Protein AF-A0A2D4XCM5-F1 (afdb_monomer)

Solvent-accessible surface area (backbone atoms only — not comparable to full-atom values): 13140 Å² total; per-residue (Å²): 130,88,79,74,88,40,75,63,60,54,46,51,52,48,47,43,20,41,56,71,56,38,67,68,74,63,28,56,55,44,55,73,38,42,60,63,46,50,64,76,34,62,96,45,51,78,59,55,47,51,53,40,34,74,72,48,36,71,50,84,87,71,79,83,82,85,85,90,86,83,88,85,83,84,82,87,79,87,88,87,90,73,93,74,77,44,75,65,56,44,47,51,50,43,44,38,18,39,64,53,59,39,67,68,78,63,26,56,56,48,53,76,40,43,63,68,45,48,63,82,30,63,98,38,46,73,60,55,40,52,48,41,35,74,71,56,35,46,57,69,66,80,60,93,63,82,89,86,90,86,81,92,73,78,93,66,77,73,41,58,66,60,35,46,51,28,42,74,72,63,41,57,68,62,24,54,50,40,53,54,50,49,44,69,76,43,79,64,47,30,61,56,27,41,45,47,15,52,43,28,43,70,75,68,38,52,76,57,9,49,58,24,38,61,50,15,68,74,50,112

Sequence (220 aa):
MAAAQSREEVAARLEAIFSSAMEGEELAKSLASIEKRLDKFEGKWGGLIKWAEQKYGKPEDAEQTTQEEAPQAEQEPEPSGQAEMSREEAFTKLESIFRSNIEGDELDKMIGTIDKRLDKFQGKWPKLILWAEEKYGKAGAILEDSAAENPENTQEKHGVEQTLELIIGGDHESALKNLKQMISEDPSDSDTWNAFSSYFSSIGLSGRAKACEEKAESLT

Mean predicted aligned error: 21.84 Å

Secondary structure (DSSP, 8-state):
------HHHHHHHHHHHHHHH--HHHHHHHHHHHHHHHHHTTT-HHHHHHHHHHHH---S-S------------------------HHHHHHHHHHHHHHH--THHHHHHHHHHHHHHHHTTT-HHHHHHHHHHHH--TT-S-SSS----S-S------HHHHHHHHHHT-HHHHHHHHHHHHHH-TT-HHHHHHHHHHHHHTT-HHHHHHHHHHHHTT-

Structure (mmCIF, N/CA/C/O backbone):
data_AF-A0A2D4XCM5-F1
#
_entry.id   AF-A0A2D4XCM5-F1
#
loop_
_atom_site.group_PDB
_atom_site.id
_atom_site.type_symbol
_atom_site.label_atom_id
_atom_site.label_alt_id
_atom_site.label_comp_id
_atom_site.label_asym_id
_atom_site.label_entity_id
_atom_site.label_seq_id
_atom_site.pdbx_PDB_ins_code
_atom_site.Cartn_x
_atom_site.Cartn_y
_atom_site.Cartn_z
_atom_site.occupancy
_atom_site.B_iso_or_equiv
_atom_site.auth_seq_id
_atom_site.auth_comp_id
_atom_site.auth_asym_id
_atom_site.auth_atom_id
_atom_site.pdbx_PDB_model_num
ATOM 1 N N . MET A 1 1 ? -26.202 -23.915 27.469 1.00 32.12 1 MET A N 1
ATOM 2 C CA . MET A 1 1 ? -27.126 -23.726 26.324 1.00 32.12 1 MET A CA 1
ATOM 3 C C . MET A 1 1 ? -26.529 -22.666 25.412 1.00 32.12 1 MET A C 1
ATOM 5 O O . MET A 1 1 ? -25.779 -21.844 25.920 1.00 32.12 1 MET A O 1
ATOM 9 N N . ALA A 1 2 ? -26.806 -22.682 24.107 1.00 38.59 2 ALA A N 1
ATOM 10 C CA . ALA A 1 2 ? -26.346 -21.613 23.220 1.00 38.59 2 ALA A CA 1
ATOM 11 C C . ALA A 1 2 ? -27.260 -20.392 23.393 1.00 38.59 2 ALA A C 1
ATOM 13 O O . ALA A 1 2 ? -28.414 -20.430 22.970 1.00 38.59 2 ALA A O 1
ATOM 14 N N . ALA A 1 3 ? -26.763 -19.339 24.044 1.00 42.28 3 ALA A N 1
ATOM 15 C CA . ALA A 1 3 ? -27.462 -18.062 24.102 1.00 42.28 3 ALA A CA 1
ATOM 16 C C . ALA A 1 3 ? -27.464 -17.447 22.696 1.00 42.28 3 ALA A C 1
ATOM 18 O O . ALA A 1 3 ? -26.416 -17.064 22.170 1.00 42.28 3 ALA A O 1
ATOM 19 N N . ALA A 1 4 ? -28.637 -17.399 22.066 1.00 46.62 4 ALA A N 1
ATOM 20 C CA . ALA A 1 4 ? -28.830 -16.594 20.873 1.00 46.62 4 ALA A CA 1
ATOM 21 C C . ALA A 1 4 ? -28.784 -15.128 21.314 1.00 46.62 4 ALA A C 1
ATOM 23 O O . ALA A 1 4 ? -29.750 -14.663 21.917 1.00 46.62 4 ALA A O 1
ATO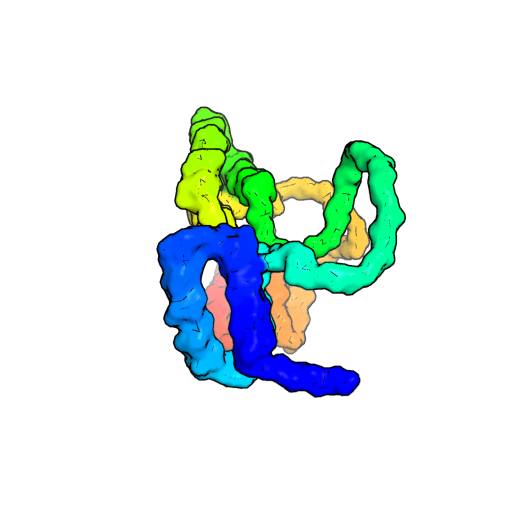M 24 N N . GLN A 1 5 ? -27.654 -14.454 21.047 1.00 60.31 5 GLN A N 1
ATOM 25 C CA . GLN A 1 5 ? -27.421 -13.050 21.405 1.00 60.31 5 GLN A CA 1
ATOM 26 C C . GLN A 1 5 ? -28.655 -12.225 21.047 1.00 60.31 5 GLN A C 1
ATOM 28 O O . GLN A 1 5 ? -28.938 -12.023 19.868 1.00 60.31 5 GLN A O 1
ATOM 33 N N . SER A 1 6 ? -29.414 -11.809 22.052 1.00 72.00 6 SER A N 1
ATOM 34 C CA . SER A 1 6 ? -30.711 -11.165 21.863 1.00 72.00 6 SER A CA 1
ATOM 35 C C . SER A 1 6 ? -30.554 -9.649 21.788 1.00 72.00 6 SER A C 1
ATOM 37 O O . SER A 1 6 ? -29.632 -9.095 22.388 1.00 72.00 6 SER A O 1
ATOM 39 N N . ARG A 1 7 ? -31.459 -8.954 21.078 1.00 72.31 7 ARG A N 1
ATOM 40 C CA . ARG A 1 7 ? -31.421 -7.484 20.900 1.00 72.31 7 ARG A CA 1
ATOM 41 C C . ARG A 1 7 ? -31.164 -6.745 22.221 1.00 72.31 7 ARG A C 1
ATOM 43 O O . ARG A 1 7 ? -30.399 -5.788 22.235 1.00 72.31 7 ARG A O 1
ATOM 50 N N . GLU A 1 8 ? -31.757 -7.223 23.311 1.00 76.75 8 GLU A N 1
ATOM 51 C CA . GLU A 1 8 ? -31.623 -6.680 24.669 1.00 76.75 8 GLU A CA 1
ATOM 52 C C . GLU A 1 8 ? -30.241 -6.927 25.303 1.00 76.75 8 GLU A C 1
ATOM 54 O O . GLU A 1 8 ? -29.660 -5.991 25.841 1.00 76.75 8 GLU A O 1
ATOM 59 N N . GLU A 1 9 ? -29.648 -8.124 25.185 1.00 78.75 9 GLU A N 1
ATOM 60 C CA . GLU A 1 9 ? -28.266 -8.378 25.650 1.00 78.75 9 GLU A CA 1
ATOM 61 C C . GLU A 1 9 ? -27.253 -7.493 24.917 1.00 78.75 9 GLU A C 1
ATOM 63 O O . GLU A 1 9 ? -26.268 -7.021 25.486 1.00 78.75 9 GLU A O 1
ATOM 68 N N . VAL A 1 10 ? -27.490 -7.293 23.621 1.00 79.62 10 VAL A N 1
ATOM 69 C CA . VAL A 1 10 ? -26.641 -6.485 22.750 1.00 79.62 10 VAL A CA 1
ATOM 70 C C . VAL A 1 10 ? -26.822 -5.006 23.099 1.00 79.62 10 VAL A C 1
ATOM 72 O O . VAL A 1 10 ? -25.827 -4.293 23.191 1.00 79.62 10 VAL A O 1
ATOM 75 N N . ALA A 1 11 ? -28.054 -4.558 23.368 1.00 82.94 11 ALA A N 1
ATOM 76 C CA . ALA A 1 11 ? -28.333 -3.223 23.894 1.00 82.94 11 ALA A CA 1
ATOM 77 C C . ALA A 1 11 ? -27.599 -2.976 25.217 1.00 82.94 11 ALA A C 1
ATOM 79 O O . ALA A 1 11 ? -26.831 -2.026 25.302 1.00 82.94 11 ALA A O 1
ATOM 80 N N . ALA A 1 12 ? -27.766 -3.865 26.200 1.00 84.12 12 ALA A N 1
ATOM 81 C CA . ALA A 1 12 ? -27.168 -3.740 27.527 1.00 84.12 12 ALA A CA 1
ATOM 82 C C . ALA A 1 12 ? -25.632 -3.712 27.479 1.00 84.12 12 ALA A C 1
ATOM 84 O O . ALA A 1 12 ? -25.009 -2.878 28.129 1.00 84.12 12 ALA A O 1
ATOM 85 N N . ARG A 1 13 ? -25.003 -4.560 26.650 1.00 80.06 13 ARG A N 1
ATOM 86 C CA . ARG A 1 13 ? -23.544 -4.518 26.437 1.00 80.06 13 ARG A CA 1
ATOM 87 C C . ARG A 1 13 ? -23.091 -3.188 25.841 1.00 80.06 13 ARG A C 1
ATOM 89 O O . ARG A 1 13 ? -22.096 -2.641 26.296 1.00 80.06 13 ARG A O 1
ATOM 96 N N . LEU A 1 14 ? -23.806 -2.661 24.846 1.00 82.69 14 LEU A N 1
ATOM 97 C CA . LEU A 1 14 ? -23.488 -1.366 24.235 1.00 82.69 14 LEU A CA 1
ATOM 98 C C . LEU A 1 14 ? -23.716 -0.199 25.202 1.00 82.69 14 LEU A C 1
ATOM 100 O O . LEU A 1 14 ? -22.921 0.733 25.219 1.00 82.69 14 LEU A O 1
ATOM 104 N N . GLU A 1 15 ? -24.766 -0.262 26.015 1.00 85.00 15 GLU A N 1
ATOM 105 C CA . GLU A 1 15 ? -25.081 0.720 27.051 1.00 85.00 15 GLU A CA 1
ATOM 106 C C . GLU A 1 15 ? -24.009 0.745 28.142 1.00 85.00 15 GLU A C 1
ATOM 108 O O . GLU A 1 15 ? -23.531 1.826 28.477 1.00 85.00 15 GLU A O 1
ATOM 113 N N . ALA A 1 16 ? -23.544 -0.417 28.610 1.00 84.31 16 ALA A N 1
ATOM 114 C CA . ALA A 1 16 ? -22.417 -0.522 29.535 1.00 84.31 16 ALA A CA 1
ATOM 115 C C . ALA A 1 16 ? -21.116 0.021 28.915 1.00 84.31 16 ALA A C 1
ATOM 117 O O . ALA A 1 16 ? -20.489 0.901 29.497 1.00 84.31 16 ALA A O 1
ATOM 118 N N . ILE A 1 17 ? -20.759 -0.420 27.698 1.00 84.25 17 ILE A N 1
ATOM 119 C CA . ILE A 1 17 ? -19.590 0.079 26.949 1.00 84.25 17 ILE A CA 1
ATOM 120 C C . ILE A 1 17 ? -19.615 1.611 26.827 1.00 84.25 17 ILE A C 1
ATOM 122 O O . ILE A 1 17 ? -18.611 2.271 27.081 1.00 84.25 17 ILE A O 1
ATOM 126 N N . PHE A 1 18 ? -20.753 2.194 26.442 1.00 84.44 18 PHE A N 1
ATOM 127 C CA . PHE A 1 18 ? -20.867 3.643 26.307 1.00 84.44 18 PHE A CA 1
ATOM 128 C C . PHE A 1 18 ? -20.850 4.360 27.664 1.00 84.44 18 PHE A C 1
ATOM 130 O O . PHE A 1 18 ? -20.211 5.404 27.759 1.00 84.44 18 PHE A O 1
ATOM 137 N N . SER A 1 19 ? -21.495 3.813 28.700 1.00 80.19 19 SER A N 1
ATOM 138 C CA . SER A 1 19 ? -21.574 4.436 30.034 1.00 80.19 19 SER A CA 1
ATOM 139 C C . SER A 1 19 ? -20.234 4.439 30.771 1.00 80.19 19 SER A C 1
ATOM 141 O O . SER A 1 19 ? -19.932 5.400 31.468 1.00 80.19 19 SER A O 1
ATOM 143 N N . SER A 1 20 ? -19.402 3.406 30.593 1.00 81.38 20 SER A N 1
ATOM 144 C CA . SER A 1 20 ? -18.035 3.379 31.136 1.00 81.38 20 SER A CA 1
ATOM 145 C C . SER A 1 20 ? -17.075 4.337 30.418 1.00 81.38 20 SER A C 1
ATOM 147 O O . SER A 1 20 ? -16.029 4.668 30.968 1.00 81.38 20 SER A O 1
ATOM 149 N N . ALA A 1 21 ? -17.403 4.770 29.197 1.00 81.50 21 ALA A N 1
ATOM 150 C CA . ALA A 1 21 ? -16.501 5.539 28.338 1.00 81.50 21 ALA A CA 1
ATOM 151 C C . ALA A 1 21 ? -16.855 7.028 28.203 1.00 81.50 21 ALA A C 1
ATOM 153 O O . ALA A 1 21 ? -16.007 7.829 27.808 1.00 81.50 21 ALA A O 1
ATOM 154 N N . MET A 1 22 ? -18.109 7.404 28.462 1.00 77.94 22 MET A N 1
ATOM 155 C CA . MET A 1 22 ? -18.594 8.783 28.386 1.00 77.94 22 MET A CA 1
ATOM 156 C C . MET A 1 22 ? -19.880 8.959 29.195 1.00 77.94 22 MET A C 1
ATOM 158 O O . MET A 1 22 ? -20.715 8.062 29.282 1.00 77.94 22 MET A O 1
ATOM 162 N N . GLU A 1 23 ? -20.075 10.163 29.722 1.00 76.69 23 GLU A N 1
ATOM 163 C CA . GLU A 1 23 ? -21.195 10.506 30.599 1.00 76.69 23 GLU A CA 1
ATOM 164 C C . GLU A 1 23 ? -22.039 11.658 30.016 1.00 76.69 23 GLU A C 1
ATOM 166 O O . GLU A 1 23 ? -21.661 12.336 29.057 1.00 76.69 23 GLU A O 1
ATOM 171 N N . GLY A 1 24 ? -23.217 11.901 30.597 1.00 74.44 24 GLY A N 1
ATOM 172 C CA . GLY A 1 24 ? -24.042 13.070 30.275 1.00 74.44 24 GLY A CA 1
ATOM 173 C C . GLY A 1 24 ? -24.659 13.064 28.867 1.00 74.44 24 GLY A C 1
ATOM 174 O O . GLY A 1 24 ? -25.265 12.086 28.430 1.00 74.44 24 GLY A O 1
ATOM 175 N N . GLU A 1 25 ? -24.583 14.198 28.161 1.00 76.81 25 GLU A N 1
ATOM 176 C CA . GLU A 1 25 ? -25.348 14.407 26.919 1.00 76.81 25 GLU A CA 1
ATOM 177 C C . GLU A 1 25 ? -24.823 13.575 25.729 1.00 76.81 25 GLU A C 1
ATOM 179 O O . GLU A 1 25 ? -25.583 13.263 24.810 1.00 76.81 25 GLU A O 1
ATOM 184 N N . GLU A 1 26 ? -23.545 13.184 25.734 1.00 76.19 26 GLU A N 1
ATOM 185 C CA . GLU A 1 26 ? -22.966 12.305 24.705 1.00 76.19 26 GLU A CA 1
ATOM 186 C C . GLU A 1 26 ? -23.326 10.833 24.934 1.00 76.19 26 GLU A C 1
ATOM 188 O O . GLU A 1 26 ? -23.645 10.124 23.972 1.00 76.19 26 GLU A O 1
ATOM 193 N N . LEU A 1 27 ? -23.420 10.413 26.202 1.00 81.06 27 LEU A N 1
ATOM 194 C CA . LEU A 1 27 ? -24.016 9.134 26.574 1.00 81.06 27 LEU A CA 1
ATOM 195 C C . LEU A 1 27 ? -25.471 9.064 26.096 1.00 81.06 27 LEU A C 1
ATOM 197 O O . LEU A 1 27 ? -25.808 8.190 25.303 1.00 81.06 27 LEU A O 1
ATOM 201 N N . ALA A 1 28 ? -26.315 10.032 26.470 1.00 81.75 28 ALA A N 1
ATOM 202 C CA . ALA A 1 28 ? -27.735 10.047 26.100 1.00 81.75 28 ALA A CA 1
ATOM 203 C C . ALA A 1 28 ? -27.971 9.983 24.573 1.00 81.75 28 ALA A C 1
ATOM 205 O O . ALA A 1 28 ? -28.838 9.241 24.101 1.00 81.75 28 ALA A O 1
ATOM 206 N N . LYS A 1 29 ? -27.165 10.704 23.777 1.00 85.06 29 LYS A N 1
ATOM 207 C CA . LYS A 1 29 ? -27.189 10.621 22.301 1.00 85.06 29 LYS A CA 1
ATOM 208 C C . LYS A 1 29 ? -26.773 9.244 21.782 1.00 85.06 29 LYS A C 1
ATOM 210 O O . LYS A 1 29 ? -27.299 8.797 20.763 1.00 85.06 29 LYS A O 1
ATOM 215 N N . SER A 1 30 ? -25.840 8.585 22.463 1.00 80.38 30 SER A N 1
ATOM 216 C CA . SER A 1 30 ? -25.321 7.269 22.089 1.00 80.38 30 SER A CA 1
ATOM 217 C C . SER A 1 30 ? -26.290 6.147 22.451 1.00 80.38 30 SER A C 1
ATOM 219 O O . SER A 1 30 ? -26.554 5.308 21.592 1.00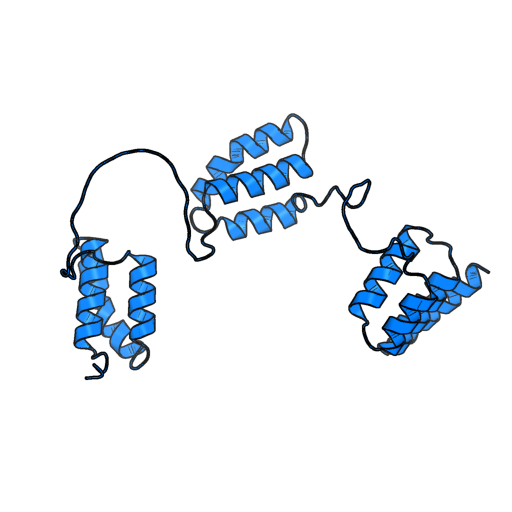 80.38 30 SER A O 1
ATOM 221 N N . LEU A 1 31 ? -26.937 6.196 23.622 1.00 83.19 31 LEU A N 1
ATOM 222 C CA . LEU A 1 31 ? -28.033 5.288 23.988 1.00 83.19 31 LEU A CA 1
ATOM 223 C C . LEU A 1 31 ? -29.205 5.418 22.997 1.00 83.19 31 LEU A C 1
ATOM 225 O O . LEU A 1 31 ? -29.628 4.435 22.392 1.00 83.19 31 LEU A O 1
ATOM 229 N N . ALA A 1 32 ? -29.614 6.648 22.660 1.00 85.31 32 ALA A N 1
ATOM 230 C CA . ALA A 1 32 ? -30.595 6.920 21.597 1.00 85.31 32 ALA A CA 1
ATOM 231 C C . ALA A 1 32 ? -30.109 6.578 20.160 1.00 85.31 32 ALA A C 1
ATOM 233 O O . ALA A 1 32 ? -30.869 6.701 19.185 1.00 85.31 32 ALA A O 1
ATOM 234 N N . SER A 1 33 ? -28.844 6.162 20.012 1.00 81.69 33 SER A N 1
ATOM 235 C CA . SER A 1 33 ? -28.253 5.596 18.794 1.00 81.69 33 SER A CA 1
ATOM 236 C C . SER A 1 33 ? -28.184 4.063 18.836 1.00 81.69 33 SER A C 1
ATOM 238 O O . SER A 1 33 ? -28.236 3.461 17.764 1.00 81.69 33 SER A O 1
ATOM 240 N N . ILE A 1 34 ? -28.123 3.425 20.020 1.00 85.38 34 ILE A N 1
ATOM 241 C CA . ILE A 1 34 ? -28.105 1.958 20.189 1.00 85.38 34 ILE A CA 1
ATOM 242 C C . ILE A 1 34 ? -29.272 1.333 19.435 1.00 85.38 34 ILE A C 1
ATOM 244 O O . ILE A 1 34 ? -29.041 0.537 18.533 1.00 85.38 34 ILE A O 1
ATOM 248 N N . GLU A 1 35 ? -30.515 1.720 19.730 1.00 82.81 35 GLU A N 1
ATOM 249 C CA . GLU A 1 35 ? -31.691 1.090 19.114 1.00 82.81 35 GLU A CA 1
ATOM 250 C C . GLU A 1 35 ? -31.668 1.152 17.582 1.00 82.81 35 GLU A C 1
ATOM 252 O O . GLU A 1 35 ? -31.863 0.144 16.906 1.00 82.81 35 GLU A O 1
ATOM 257 N N . LYS A 1 36 ? -31.330 2.322 17.028 1.00 85.69 36 LYS A N 1
ATOM 258 C CA . LYS A 1 36 ? -31.208 2.543 15.576 1.00 85.69 36 LYS A CA 1
ATOM 259 C C . LYS A 1 36 ? -30.054 1.753 14.954 1.00 85.69 36 LYS A C 1
ATOM 261 O O . LYS A 1 36 ? -30.077 1.484 13.757 1.00 85.69 36 LYS A O 1
ATOM 266 N N . ARG A 1 37 ? -29.030 1.403 15.737 1.00 80.62 37 ARG A N 1
ATOM 267 C CA . ARG A 1 37 ? -27.917 0.540 15.318 1.00 80.62 37 ARG A CA 1
ATOM 268 C C . ARG A 1 37 ? -28.279 -0.939 15.433 1.00 80.62 37 ARG A C 1
ATOM 270 O O . ARG A 1 37 ? -27.906 -1.694 14.547 1.00 80.62 37 ARG A O 1
ATOM 277 N N . LEU A 1 38 ? -29.016 -1.351 16.462 1.00 82.44 38 LEU A N 1
ATOM 278 C CA . LEU A 1 38 ? -29.500 -2.726 16.624 1.00 82.44 38 LEU A CA 1
ATOM 279 C C . LEU A 1 38 ? -30.470 -3.119 15.513 1.00 82.44 38 LEU A C 1
ATOM 281 O O . LEU A 1 38 ? -30.344 -4.211 14.974 1.00 82.44 38 LEU A O 1
ATOM 285 N N . ASP A 1 39 ? -31.371 -2.206 15.156 1.00 83.75 39 ASP A N 1
ATOM 286 C CA . ASP A 1 39 ? -32.297 -2.301 14.025 1.00 83.75 39 ASP A CA 1
ATOM 287 C C . ASP A 1 39 ? -31.530 -2.368 12.686 1.00 83.75 39 ASP A C 1
ATOM 289 O O . ASP A 1 39 ? -31.589 -3.357 11.957 1.00 83.75 39 ASP A O 1
ATOM 293 N N . LYS A 1 40 ? -30.664 -1.379 12.417 1.00 83.75 40 LYS A N 1
ATOM 294 C CA . LYS A 1 40 ? -29.864 -1.310 11.179 1.00 83.75 40 LYS A CA 1
ATOM 295 C C . LYS A 1 40 ? -28.838 -2.445 11.005 1.00 83.75 40 LYS A C 1
ATOM 297 O O . LYS A 1 40 ? -28.378 -2.681 9.886 1.00 83.75 40 LYS A O 1
ATOM 302 N N . PHE A 1 41 ? -28.448 -3.119 12.084 1.00 77.31 41 PHE A N 1
ATOM 303 C CA . PHE A 1 41 ? -27.511 -4.247 12.085 1.00 77.31 41 PHE A CA 1
ATOM 304 C C . PHE A 1 41 ? -28.134 -5.510 12.702 1.00 77.31 41 PHE A C 1
ATOM 306 O O . PHE A 1 41 ? -27.423 -6.314 13.315 1.00 77.31 41 PHE A O 1
ATOM 313 N N . GLU A 1 42 ? -29.442 -5.709 12.524 1.00 72.44 42 GLU A N 1
ATOM 314 C CA . GLU A 1 42 ? -30.127 -6.938 12.927 1.00 72.44 42 GLU A CA 1
ATOM 315 C C . GLU A 1 42 ? -29.421 -8.179 12.344 1.00 72.44 42 GLU A C 1
ATOM 317 O O . GLU A 1 42 ? -28.988 -8.202 11.188 1.00 72.44 42 GLU A O 1
ATOM 322 N N . GLY A 1 43 ? -29.181 -9.184 13.192 1.00 70.19 43 GLY A N 1
ATOM 323 C CA . GLY A 1 43 ? -28.385 -10.371 12.847 1.00 70.19 43 GLY A CA 1
ATOM 324 C C . GLY A 1 43 ? -26.862 -10.161 12.725 1.00 70.19 4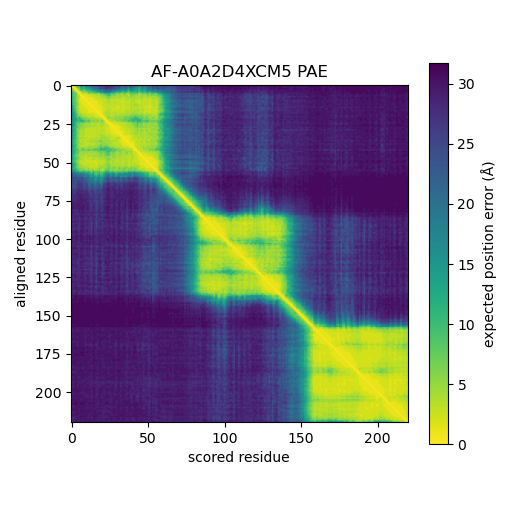3 GLY A C 1
ATOM 325 O O . GLY A 1 43 ? -26.137 -11.131 12.515 1.00 70.19 43 GLY A O 1
ATOM 326 N N . LYS A 1 44 ? -26.335 -8.935 12.886 1.00 80.25 44 LYS A N 1
ATOM 327 C CA . LYS A 1 44 ? -24.882 -8.619 12.890 1.00 80.25 44 LYS A CA 1
ATOM 328 C C . LYS A 1 44 ? -24.373 -8.070 14.229 1.00 80.25 44 LYS A C 1
ATOM 330 O O . LYS A 1 44 ? -23.257 -7.554 14.326 1.00 80.25 44 LYS A O 1
ATOM 335 N N . TRP A 1 45 ? -25.174 -8.232 15.275 1.00 83.50 45 TRP A N 1
ATOM 336 C CA . TRP A 1 45 ? -24.974 -7.694 16.618 1.00 83.50 45 TRP A CA 1
ATOM 337 C C . TRP A 1 45 ? -23.615 -8.002 17.267 1.00 83.50 45 TRP A C 1
ATOM 339 O O . TRP A 1 45 ? -22.990 -7.089 17.802 1.00 83.50 45 TRP A O 1
ATOM 349 N N . GLY A 1 46 ? -23.093 -9.229 17.151 1.00 77.12 46 GLY A N 1
ATOM 350 C CA . GLY A 1 46 ? -21.771 -9.584 17.691 1.00 77.12 46 GLY A CA 1
ATOM 351 C C . GLY A 1 46 ? -20.603 -8.786 17.086 1.00 77.12 46 GLY A C 1
ATOM 352 O O . GLY A 1 46 ? -19.590 -8.573 17.750 1.00 77.12 46 GLY A O 1
ATOM 353 N N . GLY A 1 47 ? -20.749 -8.285 15.854 1.00 80.25 47 GLY A N 1
ATOM 354 C CA . GLY A 1 47 ? -19.795 -7.349 15.251 1.00 80.25 47 GLY A CA 1
ATOM 355 C C . GLY A 1 47 ? -19.956 -5.914 15.762 1.00 80.25 47 GLY A C 1
ATOM 356 O O . GLY A 1 47 ? -18.977 -5.176 15.829 1.00 80.25 47 GLY A O 1
ATOM 357 N N . LEU A 1 48 ? -21.172 -5.523 16.158 1.00 82.19 48 LEU A N 1
ATOM 358 C CA . LEU A 1 48 ? -21.462 -4.183 16.669 1.00 82.19 48 LEU A CA 1
ATOM 359 C C . LEU A 1 48 ? -21.040 -4.016 18.137 1.00 82.19 48 LEU A C 1
ATOM 361 O O . LEU A 1 48 ? -20.555 -2.945 18.493 1.00 82.19 48 LEU A O 1
ATOM 365 N N . ILE A 1 49 ? -21.125 -5.083 18.945 1.00 81.88 49 ILE A N 1
ATOM 366 C CA . ILE A 1 49 ? -20.501 -5.148 20.280 1.00 81.88 49 ILE A CA 1
ATOM 367 C C . ILE A 1 49 ? -18.986 -4.977 20.144 1.00 81.88 49 ILE A C 1
ATOM 369 O O . ILE A 1 49 ? -18.450 -4.030 20.703 1.00 81.88 49 ILE A O 1
ATOM 373 N N . LYS A 1 50 ? -18.312 -5.799 19.323 1.00 83.19 50 LYS A N 1
ATOM 374 C CA . LYS A 1 50 ? -16.856 -5.688 19.109 1.00 83.19 50 LYS A CA 1
ATOM 375 C C . LYS A 1 50 ? -16.416 -4.312 18.609 1.00 83.19 50 LYS A C 1
ATOM 377 O O . LYS A 1 50 ? -15.391 -3.804 19.049 1.00 83.19 50 LYS A O 1
ATOM 382 N N . TRP A 1 51 ? -17.192 -3.694 17.714 1.00 85.50 51 TRP A N 1
ATOM 383 C CA . TRP A 1 51 ? -16.940 -2.322 17.267 1.00 85.50 51 TRP A CA 1
ATOM 384 C C . TRP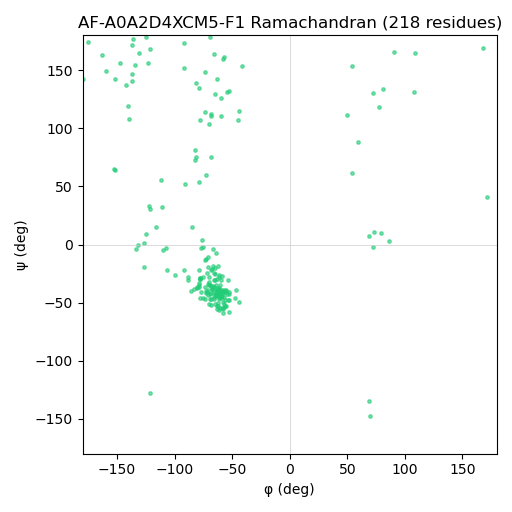 A 1 51 ? -16.968 -1.323 18.432 1.00 85.50 51 TRP A C 1
ATOM 386 O O . TRP A 1 51 ? -16.140 -0.417 18.468 1.00 85.50 51 TRP A O 1
ATOM 396 N N . ALA A 1 52 ? -17.898 -1.484 19.377 1.00 82.44 52 ALA A N 1
ATOM 397 C CA . ALA A 1 52 ? -18.001 -0.615 20.540 1.00 82.44 52 ALA A CA 1
ATOM 398 C C . ALA A 1 52 ? -16.900 -0.920 21.569 1.00 82.44 52 ALA A C 1
ATOM 400 O O . ALA A 1 52 ? -16.222 0.015 21.983 1.00 82.44 52 ALA A O 1
ATOM 401 N N . GLU A 1 53 ? -16.643 -2.197 21.888 1.00 80.69 53 GLU A N 1
ATOM 402 C CA . GLU A 1 53 ? -15.530 -2.630 22.754 1.00 80.69 53 GLU A CA 1
ATOM 403 C C . GLU A 1 53 ? -14.187 -2.050 22.267 1.00 80.69 53 GLU A C 1
ATOM 405 O O . GLU A 1 53 ? -13.390 -1.569 23.065 1.00 80.69 53 GLU A O 1
ATOM 410 N N . GLN A 1 54 ? -13.950 -2.028 20.948 1.00 79.88 54 GLN A N 1
ATOM 411 C CA . GLN A 1 54 ? -12.745 -1.432 20.356 1.00 79.88 54 GLN A CA 1
ATOM 412 C C . GLN A 1 54 ? -12.761 0.110 20.348 1.00 79.88 54 GLN A C 1
ATOM 414 O O . GLN A 1 54 ? -11.707 0.741 20.334 1.00 79.88 54 GLN A O 1
ATOM 419 N N . LYS A 1 55 ? -13.934 0.755 20.295 1.00 80.00 55 LYS A N 1
ATOM 420 C CA . LYS A 1 55 ? -14.037 2.223 20.166 1.00 80.00 55 LYS A CA 1
ATOM 421 C C . LYS A 1 55 ? -14.127 2.979 21.486 1.00 80.00 55 LYS A C 1
ATOM 423 O O . LYS A 1 55 ? -13.819 4.167 21.488 1.00 80.00 55 LYS A O 1
ATOM 428 N N . TYR A 1 56 ? -14.554 2.306 22.546 1.00 76.31 56 TYR A N 1
ATOM 429 C CA . TYR A 1 56 ? -14.890 2.894 23.844 1.00 76.31 56 TYR A CA 1
ATOM 430 C C . TYR A 1 56 ? -14.271 2.109 25.015 1.00 76.31 56 TYR A C 1
ATOM 432 O O . TYR A 1 56 ? -14.361 2.544 26.154 1.00 76.31 56 TYR A O 1
ATOM 440 N N . GLY A 1 57 ? -13.603 0.984 24.737 1.00 60.09 57 GLY A N 1
ATOM 441 C CA . GLY A 1 57 ? -13.099 0.059 25.748 1.00 60.09 57 GLY A CA 1
ATOM 442 C C . GLY A 1 57 ? -14.119 -1.026 26.097 1.00 60.09 57 GLY A C 1
ATOM 443 O O . GLY A 1 57 ? -15.304 -0.945 25.761 1.00 60.09 57 GLY A O 1
ATOM 444 N N . LYS A 1 58 ? -13.652 -2.070 26.784 1.00 60.88 58 LYS A N 1
ATOM 445 C CA . LYS A 1 58 ? -14.552 -2.985 27.489 1.00 60.88 58 LYS A CA 1
ATOM 446 C C . LYS A 1 58 ? -14.981 -2.335 28.807 1.00 60.88 58 LYS A C 1
ATOM 448 O O . LYS A 1 58 ? -14.099 -1.862 29.519 1.00 60.88 58 LYS A O 1
ATOM 453 N N . PRO A 1 59 ? -16.272 -2.364 29.176 1.00 49.88 59 PRO A N 1
ATOM 454 C CA . PRO A 1 59 ? -16.672 -2.101 30.546 1.00 49.88 59 PRO A CA 1
ATOM 455 C C . PRO A 1 59 ? -16.094 -3.222 31.413 1.00 49.88 59 PRO A C 1
ATOM 457 O O . PRO A 1 59 ? -16.253 -4.402 31.093 1.00 49.88 59 PRO A O 1
ATOM 460 N N . GLU A 1 60 ? -15.408 -2.857 32.491 1.00 42.22 60 GLU A N 1
ATOM 461 C CA . GLU A 1 60 ? -14.863 -3.827 33.452 1.00 42.22 60 GLU A CA 1
ATOM 462 C C . GLU A 1 60 ? -15.968 -4.461 34.323 1.00 42.22 60 GLU A C 1
ATOM 464 O O . GLU A 1 60 ? -15.751 -5.496 34.951 1.00 42.22 60 GLU A O 1
ATOM 469 N N . ASP A 1 61 ? -17.183 -3.900 34.291 1.00 42.53 61 ASP A N 1
ATOM 470 C CA . ASP A 1 61 ? -18.355 -4.405 35.009 1.00 42.53 61 ASP A CA 1
ATOM 471 C C . ASP A 1 61 ? -19.054 -5.553 34.251 1.00 42.53 61 ASP A C 1
ATOM 473 O O . ASP A 1 61 ? -20.020 -5.388 33.500 1.00 42.53 61 ASP A O 1
ATOM 477 N N . ALA A 1 62 ? -18.490 -6.748 34.423 1.00 40.28 62 ALA A N 1
ATOM 478 C CA . ALA A 1 62 ? -19.125 -8.040 34.168 1.00 40.28 62 ALA A CA 1
ATOM 479 C C . ALA A 1 62 ? -18.468 -9.089 35.085 1.00 40.28 62 ALA A C 1
ATOM 481 O O . ALA A 1 62 ? -17.735 -9.966 34.626 1.00 40.28 62 ALA A O 1
ATOM 482 N N . GLU A 1 63 ? -18.664 -8.916 36.395 1.00 40.19 63 GLU A N 1
ATOM 483 C CA . GLU A 1 63 ? -17.907 -9.591 37.456 1.00 40.19 63 GLU A CA 1
ATOM 484 C C . GLU A 1 63 ? -17.940 -11.138 37.456 1.00 40.19 63 GLU A C 1
ATOM 486 O O . GLU A 1 63 ? -18.875 -11.789 36.992 1.00 40.19 63 GLU A O 1
ATOM 491 N N . GLN A 1 64 ? -16.930 -11.689 38.146 1.00 38.62 64 GLN A N 1
ATOM 492 C CA . GLN A 1 64 ? -16.715 -13.091 38.535 1.00 38.62 64 GLN A CA 1
ATOM 493 C C . GLN A 1 64 ? -16.315 -14.059 37.390 1.00 38.62 64 GLN A C 1
ATOM 495 O O . GLN A 1 64 ? -16.947 -14.160 36.348 1.00 38.62 64 GLN A O 1
ATOM 500 N N . THR A 1 65 ? -15.266 -14.880 37.538 1.00 31.44 65 THR A N 1
ATOM 501 C CA . THR A 1 65 ? -14.795 -15.504 38.792 1.00 31.44 65 THR A CA 1
ATOM 502 C C . THR A 1 65 ? -13.259 -15.548 38.911 1.00 31.44 65 THR A C 1
ATOM 504 O O . THR A 1 65 ? -12.599 -16.220 38.130 1.00 31.44 65 THR A O 1
ATOM 507 N N . THR A 1 66 ? -12.739 -14.887 39.952 1.00 32.03 66 THR A N 1
ATOM 508 C CA . THR A 1 66 ? -11.615 -15.310 40.820 1.00 32.03 66 THR A CA 1
ATOM 509 C C . THR A 1 66 ? -10.296 -15.799 40.193 1.00 32.03 66 THR A C 1
ATOM 511 O O . THR A 1 66 ? -10.169 -16.967 39.836 1.00 32.03 66 THR A O 1
ATOM 514 N N . GLN A 1 67 ? -9.237 -14.995 40.354 1.00 31.09 67 GLN A N 1
ATOM 515 C CA . GLN A 1 67 ? -8.202 -15.309 41.357 1.00 31.09 67 GLN A CA 1
ATOM 516 C C . GLN A 1 67 ? -7.511 -14.037 41.878 1.00 31.09 67 GLN A C 1
ATOM 518 O O . GLN A 1 67 ? -7.317 -13.077 41.139 1.00 31.09 67 GLN A O 1
ATOM 523 N N . GLU A 1 68 ? -7.197 -14.030 43.173 1.00 37.03 68 GLU A N 1
ATOM 524 C CA . GLU A 1 68 ? -6.393 -12.998 43.836 1.00 37.03 68 GLU A CA 1
ATOM 525 C C . GLU A 1 68 ? -4.904 -13.274 43.590 1.00 37.03 68 GLU A C 1
ATOM 527 O O . GLU A 1 68 ? -4.482 -14.422 43.680 1.00 37.03 68 GLU A O 1
ATOM 532 N N . GLU A 1 69 ? -4.107 -12.239 43.318 1.00 32.94 69 GLU A N 1
ATOM 533 C CA . GLU A 1 69 ? -3.082 -11.750 44.257 1.00 32.94 69 GLU A CA 1
ATOM 534 C C . GLU A 1 69 ? -2.330 -10.542 43.667 1.00 32.94 69 GLU A C 1
ATOM 536 O O . GLU A 1 69 ? -2.016 -10.472 42.481 1.00 32.94 69 GLU A O 1
ATOM 541 N N . ALA A 1 70 ? -2.017 -9.585 44.535 1.00 35.62 70 ALA A N 1
ATOM 542 C CA . ALA A 1 70 ? -1.010 -8.547 44.332 1.00 35.62 70 ALA A CA 1
ATOM 543 C C . ALA A 1 70 ? -0.014 -8.662 45.506 1.00 35.62 70 ALA A C 1
ATOM 545 O O . ALA A 1 70 ? -0.440 -9.126 46.568 1.00 35.62 70 ALA A O 1
ATOM 546 N N . PRO A 1 71 ? 1.254 -8.205 45.402 1.00 47.91 71 PRO A N 1
ATOM 547 C CA . PRO A 1 71 ? 1.765 -7.234 44.425 1.00 47.91 71 PRO A CA 1
ATOM 548 C C . PRO A 1 71 ? 3.127 -7.606 43.789 1.00 47.91 71 PRO A C 1
ATOM 550 O O . PRO A 1 71 ? 3.774 -8.560 44.200 1.00 47.91 71 PRO A O 1
ATOM 553 N N . GLN A 1 72 ? 3.612 -6.788 42.846 1.00 27.23 72 GLN A N 1
ATOM 554 C CA . GLN A 1 72 ? 4.906 -6.065 42.885 1.00 27.23 72 GLN A CA 1
ATOM 555 C C . GLN A 1 72 ? 5.248 -5.477 41.499 1.00 27.23 72 GLN A C 1
ATOM 557 O O . GLN A 1 72 ? 4.533 -5.696 40.527 1.00 27.23 72 GLN A O 1
ATOM 562 N N . ALA A 1 73 ? 6.268 -4.618 41.459 1.00 43.69 73 ALA A N 1
ATOM 563 C CA . ALA A 1 73 ? 6.588 -3.746 40.333 1.00 43.69 73 ALA A CA 1
ATOM 564 C C . ALA A 1 73 ? 7.580 -4.351 39.319 1.00 43.69 73 ALA A C 1
ATOM 566 O O . ALA A 1 73 ? 8.241 -5.346 39.600 1.00 43.69 73 ALA A O 1
ATOM 567 N N . GLU A 1 74 ? 7.742 -3.598 38.226 1.00 38.19 74 GLU A N 1
ATOM 568 C CA . GLU A 1 74 ? 8.809 -3.638 37.215 1.00 38.19 74 GLU A CA 1
ATOM 569 C C . GLU A 1 74 ? 8.758 -4.694 36.094 1.00 38.19 74 GLU A C 1
ATOM 571 O O . GLU A 1 74 ? 8.637 -5.892 36.313 1.00 38.19 74 GLU A O 1
ATOM 576 N N . GLN A 1 75 ? 9.012 -4.155 34.893 1.00 32.31 75 GLN A N 1
ATOM 577 C CA . GLN A 1 75 ? 9.431 -4.787 33.638 1.00 32.31 75 GLN A CA 1
ATOM 578 C C . GLN A 1 75 ? 8.367 -5.526 32.796 1.00 32.31 75 GLN A C 1
ATOM 580 O O . GLN A 1 75 ? 7.764 -6.524 33.174 1.00 32.31 75 GLN A O 1
ATOM 585 N N . GLU A 1 76 ? 8.210 -4.978 31.587 1.00 43.00 76 GLU A N 1
ATOM 586 C CA . GLU A 1 76 ? 7.721 -5.581 30.339 1.00 43.00 76 GLU A CA 1
ATOM 587 C C . GLU A 1 76 ? 8.259 -7.010 30.089 1.00 43.00 76 GLU A C 1
ATOM 589 O O . GLU A 1 76 ? 9.361 -7.325 30.552 1.00 43.00 76 GLU A O 1
ATOM 594 N N . PRO A 1 77 ? 7.535 -7.875 29.334 1.00 46.19 77 PRO A N 1
ATOM 595 C CA . PRO A 1 77 ? 7.001 -7.533 28.005 1.00 46.19 77 PRO A CA 1
ATOM 596 C C . PRO A 1 77 ? 5.559 -7.964 27.677 1.00 46.19 77 PRO A C 1
ATOM 598 O O . PRO A 1 77 ? 4.914 -8.728 28.394 1.00 46.19 77 PRO A O 1
ATOM 601 N N . GLU A 1 78 ? 5.073 -7.469 26.532 1.00 51.09 78 GLU A N 1
ATOM 602 C CA . GLU A 1 78 ? 3.824 -7.887 25.878 1.00 51.09 78 GLU A CA 1
ATOM 603 C C . GLU A 1 78 ? 3.799 -9.403 25.561 1.00 51.09 78 GLU A C 1
ATOM 605 O O . GLU A 1 78 ? 4.854 -10.040 25.453 1.00 51.09 78 GLU A O 1
ATOM 610 N N . PRO A 1 79 ? 2.611 -10.000 25.319 1.00 51.50 79 PRO A N 1
ATOM 611 C CA . PRO A 1 79 ? 2.149 -10.033 23.921 1.00 51.50 79 PRO A CA 1
ATOM 612 C C . PRO A 1 79 ? 0.620 -9.973 23.699 1.00 51.50 79 PRO A C 1
ATOM 614 O O . PRO A 1 79 ? -0.163 -10.519 24.476 1.00 51.50 79 PRO A O 1
ATOM 617 N N . SER A 1 80 ? 0.243 -9.516 22.495 1.00 35.19 80 SER A N 1
ATOM 618 C CA . SER A 1 80 ? -1.057 -9.650 21.783 1.00 35.19 80 SER A CA 1
ATOM 619 C C . SER A 1 80 ? -1.894 -8.360 21.693 1.00 35.19 80 SER A C 1
ATOM 621 O O . SER A 1 80 ? -2.207 -7.739 22.697 1.00 35.19 80 SER A O 1
ATOM 623 N N . GLY A 1 81 ? -2.405 -7.970 20.519 1.00 35.44 81 GLY A N 1
ATOM 624 C CA . GLY A 1 81 ? -2.332 -8.706 19.248 1.00 35.44 81 GLY A CA 1
ATOM 625 C C . GLY A 1 81 ? -3.173 -8.137 18.101 1.00 35.44 81 GLY A C 1
ATOM 626 O O . GLY A 1 81 ? -3.796 -8.906 17.370 1.00 35.44 81 GLY A O 1
ATOM 627 N N . GLN A 1 82 ? -3.211 -6.813 17.931 1.00 35.03 82 GLN A N 1
ATOM 628 C CA . GLN A 1 82 ? -3.690 -6.157 16.706 1.00 35.03 82 GLN A CA 1
ATOM 629 C C . GLN A 1 82 ? -2.749 -5.005 16.343 1.00 35.03 82 GLN A C 1
ATOM 631 O O . GLN A 1 82 ? -2.187 -4.371 17.227 1.00 35.03 82 GLN A O 1
ATOM 636 N N . ALA A 1 83 ? -2.561 -4.744 15.046 1.00 45.44 83 ALA A N 1
ATOM 637 C CA . ALA A 1 83 ? -1.561 -3.799 14.539 1.00 45.44 83 ALA A CA 1
ATOM 638 C C . ALA A 1 83 ? -1.993 -2.318 14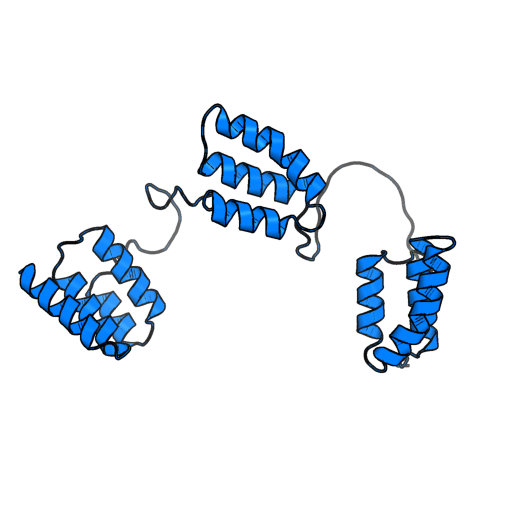.651 1.00 45.44 83 ALA A C 1
ATOM 640 O O . ALA A 1 83 ? -1.976 -1.575 13.666 1.00 45.44 83 ALA A O 1
ATOM 641 N N . GLU A 1 84 ? -2.383 -1.880 15.850 1.00 45.94 84 GLU A N 1
ATOM 642 C CA . GLU A 1 84 ? -2.553 -0.460 16.182 1.00 45.94 84 GLU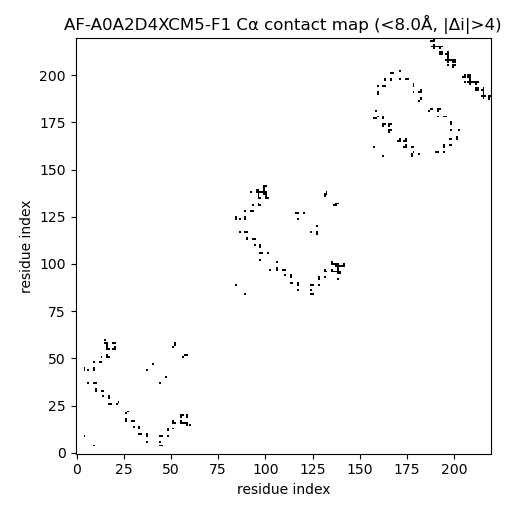 A CA 1
ATOM 643 C C . GLU A 1 84 ? -1.187 0.146 16.524 1.00 45.94 84 GLU A C 1
ATOM 645 O O . GLU A 1 84 ? -0.857 0.365 17.681 1.00 45.94 84 GLU A O 1
ATOM 650 N N . MET A 1 85 ? -0.394 0.372 15.471 1.00 55.97 85 MET A N 1
ATOM 651 C CA . MET A 1 85 ? 0.983 0.873 15.527 1.00 55.97 85 MET A CA 1
ATOM 652 C C . MET A 1 85 ? 1.139 2.044 16.510 1.00 55.97 85 MET A C 1
ATOM 654 O O . MET A 1 85 ? 0.568 3.110 16.271 1.00 55.97 85 MET A O 1
ATOM 658 N N . SER A 1 86 ? 1.908 1.850 17.582 1.00 69.88 86 SER A N 1
ATOM 659 C CA . SER A 1 86 ? 1.979 2.777 18.725 1.00 69.88 86 SER A CA 1
ATOM 660 C C . SER A 1 86 ? 2.582 4.142 18.375 1.00 69.88 86 SER A C 1
ATOM 662 O O . SER A 1 86 ? 3.261 4.300 17.358 1.00 69.88 86 SER A O 1
ATOM 664 N N . ARG A 1 87 ? 2.384 5.153 19.241 1.00 72.50 87 ARG A N 1
ATOM 665 C CA . ARG A 1 87 ? 2.981 6.496 19.061 1.00 72.50 87 ARG A CA 1
ATOM 666 C C . ARG A 1 87 ? 4.499 6.405 18.893 1.00 72.50 87 ARG A C 1
ATOM 668 O O . ARG A 1 87 ? 5.040 7.090 18.029 1.00 72.50 87 ARG A O 1
ATOM 675 N N . GLU A 1 88 ? 5.168 5.565 19.684 1.00 74.12 88 GLU A N 1
ATOM 676 C CA . GLU A 1 88 ? 6.621 5.375 19.617 1.00 74.12 88 GLU A CA 1
ATOM 677 C C . GLU A 1 88 ? 7.081 4.599 18.380 1.00 74.12 88 GLU A C 1
ATOM 679 O O . GLU A 1 88 ? 8.056 5.005 17.750 1.00 74.12 88 GLU A O 1
ATOM 684 N N . GLU A 1 89 ? 6.369 3.549 17.954 1.00 77.25 89 GLU A N 1
ATOM 685 C CA . GLU A 1 89 ? 6.633 2.905 16.656 1.00 77.25 89 GLU A CA 1
ATOM 686 C C . GLU A 1 89 ? 6.483 3.902 15.507 1.00 77.25 89 GLU A C 1
ATOM 688 O O . GLU A 1 89 ? 7.308 3.950 14.594 1.00 77.25 89 GLU A O 1
ATOM 693 N N . ALA A 1 90 ? 5.423 4.709 15.549 1.00 82.44 90 ALA A N 1
ATOM 694 C CA . ALA A 1 90 ? 5.141 5.695 14.528 1.00 82.44 90 ALA A CA 1
ATOM 695 C C . ALA A 1 90 ? 6.202 6.797 14.505 1.00 82.44 90 ALA A C 1
ATOM 697 O O . ALA A 1 90 ? 6.661 7.170 13.425 1.00 82.44 90 ALA A O 1
ATOM 698 N N . PHE A 1 91 ? 6.642 7.266 15.679 1.00 84.62 91 PHE A N 1
ATOM 699 C CA . PHE A 1 91 ? 7.798 8.149 15.806 1.00 84.62 91 PHE A CA 1
ATOM 700 C C . PHE A 1 91 ? 9.031 7.501 15.184 1.00 84.62 91 PHE A C 1
ATOM 702 O O . PHE A 1 91 ? 9.624 8.088 14.290 1.00 84.62 91 PHE A O 1
ATOM 709 N N . THR A 1 92 ? 9.366 6.276 15.585 1.00 85.50 92 THR A N 1
ATOM 710 C CA . THR A 1 92 ? 10.572 5.557 15.151 1.00 85.50 92 THR A CA 1
ATOM 711 C C . THR A 1 92 ? 10.583 5.303 13.643 1.00 85.50 92 THR A C 1
ATOM 713 O O . THR A 1 92 ? 11.619 5.474 13.004 1.00 85.50 92 THR A O 1
ATOM 716 N N . LYS A 1 93 ? 9.439 4.972 13.028 1.00 85.00 93 LYS A N 1
ATOM 717 C CA . LYS A 1 93 ? 9.338 4.806 11.567 1.00 85.00 93 LYS A CA 1
ATOM 718 C C . LYS A 1 93 ? 9.471 6.129 10.821 1.00 85.00 93 LYS A C 1
ATOM 720 O O . LYS A 1 93 ? 10.198 6.178 9.837 1.00 85.00 93 LYS A O 1
ATOM 725 N N . LEU A 1 94 ? 8.833 7.203 11.292 1.00 84.38 94 LEU A N 1
ATOM 726 C CA . LEU A 1 94 ? 9.006 8.543 10.715 1.00 84.38 94 LEU A CA 1
ATOM 727 C C . LEU A 1 94 ? 10.449 9.029 10.866 1.00 84.38 94 LEU A C 1
ATOM 729 O O . LEU A 1 94 ? 11.034 9.528 9.913 1.00 84.38 94 LEU A O 1
ATOM 733 N N . GLU A 1 95 ? 11.033 8.845 12.046 1.00 84.81 95 GLU A N 1
ATOM 734 C CA . GLU A 1 95 ? 12.408 9.211 12.361 1.00 84.81 95 GLU A CA 1
ATOM 735 C C . GLU A 1 95 ? 13.393 8.444 11.480 1.00 84.81 95 GLU A C 1
ATOM 737 O O . GLU A 1 95 ? 14.281 9.060 10.904 1.00 84.81 95 GLU A O 1
ATOM 742 N N . SER A 1 96 ? 13.173 7.143 11.276 1.00 85.44 96 SER A N 1
ATOM 743 C CA . SER A 1 96 ? 13.956 6.326 10.344 1.00 85.44 96 SER A CA 1
ATOM 744 C C . SER A 1 96 ? 13.782 6.777 8.891 1.00 85.44 96 SER A C 1
ATOM 746 O O . SER A 1 96 ? 14.768 6.876 8.171 1.00 85.44 96 SER A O 1
ATOM 748 N N . ILE A 1 97 ? 12.561 7.112 8.450 1.00 86.38 97 ILE A N 1
ATOM 749 C CA . ILE A 1 97 ? 12.309 7.644 7.097 1.00 86.38 97 ILE A CA 1
ATOM 750 C C . ILE A 1 97 ? 13.079 8.949 6.882 1.00 86.38 97 ILE A C 1
ATOM 752 O O . ILE A 1 97 ? 13.732 9.111 5.852 1.00 86.38 97 ILE A O 1
ATOM 756 N N . PHE A 1 98 ? 13.042 9.863 7.854 1.00 85.62 98 PHE A N 1
ATOM 757 C CA . PHE A 1 98 ? 13.781 11.116 7.769 1.00 85.62 98 PHE A CA 1
ATOM 758 C C . PHE A 1 98 ? 15.294 10.882 7.857 1.00 85.62 98 PHE A C 1
ATOM 760 O O . PHE A 1 98 ? 16.002 11.376 6.993 1.00 85.62 98 PHE A O 1
ATOM 767 N N . ARG A 1 99 ? 15.796 10.074 8.802 1.00 83.31 99 ARG A N 1
ATOM 768 C CA . ARG A 1 99 ? 17.232 9.750 8.940 1.00 83.31 99 ARG A CA 1
ATOM 769 C C . ARG A 1 99 ? 17.816 9.001 7.740 1.00 83.31 99 ARG A C 1
ATOM 771 O O . ARG A 1 99 ? 19.000 9.155 7.475 1.00 83.31 99 ARG A O 1
ATOM 778 N N . SER A 1 100 ? 17.021 8.200 7.027 1.00 81.25 100 SER A N 1
ATOM 779 C CA . SER A 1 100 ? 17.464 7.516 5.804 1.00 81.25 100 SER A CA 1
ATOM 780 C C . SER A 1 100 ? 17.486 8.413 4.566 1.00 81.25 100 SER A C 1
ATOM 782 O O . SER A 1 100 ? 18.167 8.053 3.619 1.00 81.25 100 SER A O 1
ATOM 784 N N . ASN A 1 101 ? 16.737 9.523 4.523 1.00 78.62 101 ASN A N 1
ATOM 785 C CA . ASN A 1 101 ? 16.517 10.284 3.279 1.00 78.62 101 ASN A CA 1
ATOM 786 C C . ASN A 1 101 ? 16.737 11.809 3.410 1.00 78.62 101 ASN A C 1
ATOM 788 O O . ASN A 1 101 ? 16.551 12.549 2.445 1.00 78.62 101 ASN A O 1
ATOM 792 N N . ILE A 1 102 ? 17.097 12.298 4.600 1.00 80.69 102 ILE A N 1
ATOM 793 C CA . ILE A 1 102 ? 17.418 13.697 4.905 1.00 80.69 102 ILE A CA 1
ATOM 794 C C . ILE A 1 102 ? 18.578 13.707 5.902 1.00 80.69 102 ILE A C 1
ATOM 796 O O . ILE A 1 102 ? 18.567 12.978 6.891 1.00 80.69 102 ILE A O 1
ATOM 800 N N . GLU A 1 103 ? 19.544 14.591 5.689 1.00 78.00 103 GLU A N 1
ATOM 801 C CA . GLU A 1 103 ? 20.709 14.762 6.555 1.00 78.00 103 GLU A CA 1
ATOM 802 C C . GLU A 1 103 ? 20.942 16.241 6.919 1.00 78.00 103 GLU A C 1
ATOM 804 O O . GLU A 1 103 ? 20.352 17.157 6.341 1.00 78.00 103 GLU A O 1
ATOM 809 N N . GLY A 1 104 ? 21.769 16.485 7.939 1.00 76.44 104 GLY A N 1
ATOM 810 C CA . GLY A 1 104 ? 22.103 17.833 8.406 1.00 76.44 104 GLY A CA 1
ATOM 811 C C . GLY A 1 104 ? 20.958 18.584 9.105 1.00 76.44 104 GLY A C 1
ATOM 812 O O . GLY A 1 104 ? 20.127 18.010 9.804 1.00 76.44 104 GLY A O 1
ATOM 813 N N . ASP A 1 105 ? 20.940 19.907 8.947 1.00 79.44 105 ASP A N 1
ATOM 814 C CA . ASP A 1 105 ? 20.055 20.835 9.676 1.00 79.44 105 ASP A CA 1
ATOM 815 C C . ASP A 1 105 ? 18.557 20.676 9.315 1.00 79.44 105 ASP A C 1
ATOM 817 O O . ASP A 1 105 ? 17.673 21.022 10.101 1.00 79.44 105 ASP A O 1
ATOM 821 N N . GLU A 1 106 ? 18.245 20.099 8.148 1.00 75.81 106 GLU A N 1
ATOM 822 C CA . GLU A 1 106 ? 16.869 19.762 7.755 1.00 75.81 106 GLU A CA 1
ATOM 823 C C . GLU A 1 106 ? 16.355 18.481 8.426 1.00 75.81 106 GLU A C 1
ATOM 825 O O . GLU A 1 106 ? 15.159 18.387 8.720 1.00 75.81 106 GLU A O 1
ATOM 830 N N . LEU A 1 107 ? 17.245 17.531 8.741 1.00 82.44 107 LEU A N 1
ATOM 831 C CA . LEU A 1 107 ? 16.897 16.325 9.489 1.00 82.44 107 LEU A CA 1
ATOM 832 C C . LEU A 1 107 ? 16.420 16.687 10.897 1.00 82.44 107 LEU A C 1
ATOM 834 O O . LEU A 1 107 ? 15.313 16.308 11.271 1.00 82.44 107 LEU A O 1
ATOM 838 N N . ASP A 1 108 ? 17.199 17.468 11.651 1.00 82.94 108 ASP A N 1
ATOM 839 C CA . ASP A 1 108 ? 16.856 17.859 13.029 1.00 82.94 108 ASP A CA 1
ATOM 840 C C . ASP A 1 108 ? 15.502 18.593 13.094 1.00 82.94 108 ASP A C 1
ATOM 842 O O . ASP A 1 108 ? 14.629 18.255 13.897 1.00 82.94 108 ASP A O 1
ATOM 846 N N . LYS A 1 109 ? 15.246 19.498 12.137 1.00 85.62 109 LYS A N 1
ATOM 847 C CA . LYS A 1 109 ? 13.941 20.162 11.959 1.00 85.62 109 LYS A CA 1
ATOM 848 C C . LYS A 1 109 ? 12.802 19.187 11.653 1.00 85.62 109 LYS A C 1
ATOM 850 O O . LYS A 1 109 ? 11.678 19.393 12.125 1.00 85.62 109 LYS A O 1
ATOM 855 N N . MET A 1 110 ? 13.045 18.139 10.866 1.00 81.00 110 MET A N 1
ATOM 856 C CA . MET A 1 110 ? 12.039 17.103 10.629 1.00 81.00 110 MET A CA 1
ATOM 857 C C . MET A 1 110 ? 11.795 16.277 11.893 1.00 81.00 110 MET A C 1
ATOM 859 O O . MET A 1 110 ? 10.634 16.159 12.281 1.00 81.00 110 MET A O 1
ATOM 863 N N . ILE A 1 111 ? 12.838 15.814 12.596 1.00 85.12 111 ILE A N 1
ATOM 864 C CA . ILE A 1 111 ? 12.704 15.065 13.860 1.00 85.12 111 ILE A CA 1
ATOM 865 C C . ILE A 1 111 ? 11.941 15.896 14.906 1.00 85.12 111 ILE A C 1
ATOM 867 O O . ILE A 1 111 ? 10.914 15.455 15.425 1.00 85.12 111 ILE A O 1
ATOM 871 N N . GLY A 1 112 ? 12.340 17.154 15.118 1.00 84.38 112 GLY A N 1
ATOM 872 C CA . GLY A 1 112 ? 11.669 18.111 16.007 1.00 84.38 112 GLY A CA 1
ATOM 873 C C . GLY A 1 112 ? 10.244 18.510 15.587 1.00 84.38 112 GLY A C 1
ATOM 874 O O . GLY A 1 112 ? 9.534 19.174 16.351 1.00 84.38 112 GLY A O 1
ATOM 875 N N . THR A 1 113 ? 9.783 18.100 14.398 1.00 84.69 113 THR A N 1
ATOM 876 C CA . THR A 1 113 ? 8.380 18.225 13.969 1.00 84.69 113 THR A CA 1
ATOM 877 C C . THR A 1 113 ? 7.627 16.897 13.877 1.00 84.69 113 THR A C 1
ATOM 879 O O . THR A 1 113 ? 6.408 16.947 13.700 1.00 84.69 113 THR A O 1
ATOM 882 N N . ILE A 1 114 ? 8.269 15.734 14.077 1.00 85.25 114 ILE A N 1
ATOM 883 C CA . ILE A 1 114 ? 7.577 14.433 14.161 1.00 85.25 114 ILE A CA 1
ATOM 884 C C . ILE A 1 114 ? 6.530 14.476 15.265 1.00 85.25 114 ILE A C 1
ATOM 886 O O . ILE A 1 114 ? 5.371 14.184 14.999 1.00 85.25 114 ILE A O 1
ATOM 890 N N . ASP A 1 115 ? 6.902 14.892 16.475 1.00 83.88 115 ASP A N 1
ATOM 891 C CA . ASP A 1 115 ? 5.993 14.838 17.623 1.00 83.88 115 ASP A CA 1
ATOM 892 C C . ASP A 1 115 ? 4.728 15.689 17.397 1.00 83.88 115 ASP A C 1
ATOM 894 O O . ASP A 1 115 ? 3.600 15.211 17.510 1.00 83.88 115 ASP A O 1
ATOM 898 N N . LYS A 1 116 ? 4.911 16.914 16.885 1.00 85.44 116 LYS A N 1
ATOM 899 C CA . LYS A 1 116 ? 3.822 17.817 16.463 1.00 85.44 116 LYS A CA 1
ATOM 900 C C . LYS A 1 116 ? 3.026 17.319 15.250 1.00 85.44 116 LYS A C 1
ATOM 902 O O . LYS A 1 116 ? 1.933 17.831 15.000 1.00 85.44 116 LYS A O 1
ATOM 907 N N . ARG A 1 117 ? 3.555 16.378 14.459 1.00 80.81 117 ARG A N 1
ATOM 908 C CA . ARG A 1 117 ? 2.804 15.682 13.403 1.00 80.81 117 ARG A CA 1
ATOM 909 C C . ARG A 1 117 ? 2.049 14.477 13.968 1.00 80.81 117 ARG A C 1
ATOM 911 O O . ARG A 1 117 ? 0.903 14.293 13.584 1.00 80.81 117 ARG A O 1
ATOM 918 N N . LEU A 1 118 ? 2.630 13.699 14.881 1.00 82.81 118 LEU A N 1
ATOM 919 C CA . LEU A 1 118 ? 1.965 12.570 15.543 1.00 82.81 118 LEU A CA 1
ATOM 920 C C . LEU A 1 118 ? 0.775 13.020 16.389 1.00 82.81 118 LEU A C 1
ATOM 922 O O . LEU A 1 118 ? -0.261 12.369 16.337 1.00 82.81 118 LEU A O 1
ATOM 926 N N . ASP A 1 119 ? 0.901 14.142 17.095 1.00 83.44 119 ASP A N 1
ATOM 927 C CA . ASP A 1 119 ? -0.186 14.826 17.804 1.00 83.44 119 ASP A CA 1
ATOM 928 C C . ASP A 1 119 ? -1.326 15.210 16.835 1.00 83.44 119 ASP A C 1
ATOM 930 O O . ASP A 1 119 ? -2.434 14.676 16.898 1.00 83.44 119 ASP A O 1
ATOM 934 N N . LYS A 1 120 ? -1.023 16.019 15.809 1.00 82.94 120 LYS A N 1
ATOM 935 C CA . LYS A 1 120 ? -2.002 16.446 14.785 1.00 82.94 120 LYS A CA 1
ATOM 936 C C . LYS A 1 120 ? -2.603 15.313 13.944 1.00 82.94 120 LYS A C 1
ATOM 938 O O . LYS A 1 120 ? -3.629 15.517 13.293 1.00 82.94 120 LYS A O 1
ATOM 943 N N . PHE A 1 121 ? -1.962 14.148 13.911 1.00 75.31 121 PHE A N 1
ATOM 944 C CA . PHE A 1 121 ? -2.395 12.958 13.179 1.00 75.31 121 PHE A CA 1
ATOM 945 C C . PHE A 1 121 ? -2.590 11.751 14.114 1.00 75.31 121 PHE A C 1
ATOM 947 O O . PHE A 1 121 ? -2.439 10.609 13.675 1.00 75.31 121 PHE A O 1
ATOM 954 N N . GLN A 1 122 ? -2.974 11.979 15.376 1.00 69.69 122 GLN A N 1
ATOM 955 C CA . GLN A 1 122 ? -3.319 10.912 16.318 1.00 69.69 122 GLN A CA 1
ATOM 956 C C . GLN A 1 122 ? -4.412 10.002 15.727 1.00 69.69 122 GLN A C 1
ATOM 958 O O . GLN A 1 122 ? -5.384 10.471 15.127 1.00 69.69 122 GLN A O 1
ATOM 963 N N . GLY A 1 123 ? -4.206 8.681 15.790 1.00 67.88 123 GLY A N 1
ATOM 964 C CA . GLY A 1 123 ? -5.070 7.691 15.123 1.00 67.88 123 GLY A CA 1
ATOM 965 C C . GLY A 1 123 ? -5.004 7.685 13.582 1.00 67.88 123 GLY A C 1
ATOM 966 O O . GLY A 1 123 ? -5.786 6.996 12.929 1.00 67.88 123 GLY A O 1
ATOM 967 N N . LYS A 1 124 ? -4.087 8.447 12.971 1.00 80.38 124 LYS A N 1
ATOM 968 C CA . LYS A 1 124 ? -3.782 8.454 11.523 1.00 80.38 124 LYS A CA 1
ATOM 969 C C . LYS A 1 124 ? -2.299 8.198 11.232 1.00 80.38 124 LYS A C 1
ATOM 971 O O . LYS A 1 124 ? -1.885 8.300 10.079 1.00 80.38 124 LYS A O 1
ATOM 976 N N . TRP A 1 125 ? -1.521 7.824 12.243 1.00 82.75 125 TRP A N 1
ATOM 977 C CA . TRP A 1 125 ? -0.094 7.509 12.166 1.00 82.75 125 TRP A CA 1
ATOM 978 C C . TRP A 1 125 ? 0.325 6.631 10.968 1.00 82.75 125 TRP A C 1
ATOM 980 O O . TRP A 1 125 ? 1.195 7.085 10.226 1.00 82.75 125 TRP A O 1
ATOM 990 N N . PRO A 1 126 ? -0.316 5.484 10.644 1.00 82.06 126 PRO A N 1
ATOM 991 C CA . PRO A 1 126 ? 0.052 4.704 9.454 1.00 82.06 126 PRO A CA 1
ATOM 992 C C . PRO A 1 126 ? -0.124 5.465 8.127 1.00 82.06 126 PRO A C 1
ATOM 994 O O . PRO A 1 126 ? 0.617 5.220 7.181 1.00 82.06 126 PRO A O 1
ATOM 997 N N . LYS A 1 127 ? -1.045 6.438 8.042 1.00 82.12 127 LYS A N 1
ATOM 998 C CA . LYS A 1 127 ? -1.162 7.327 6.869 1.00 82.12 127 LYS A CA 1
ATOM 999 C C . LYS A 1 127 ? -0.113 8.435 6.852 1.00 82.12 127 LYS A C 1
ATOM 1001 O O . LYS A 1 127 ? 0.268 8.866 5.772 1.00 82.12 127 LYS A O 1
ATOM 1006 N N . LEU A 1 128 ? 0.347 8.898 8.015 1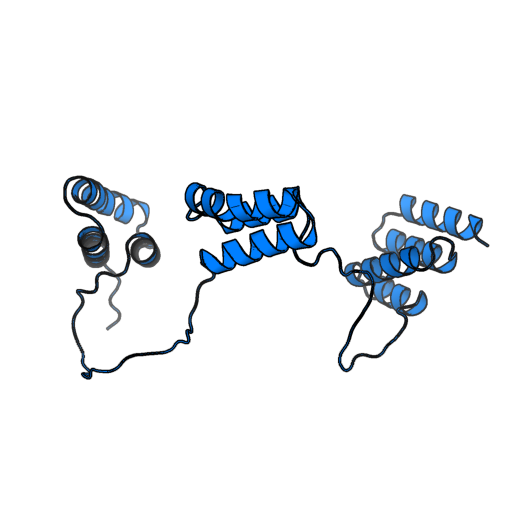.00 82.50 128 LEU A N 1
ATOM 1007 C CA . LEU A 1 128 ? 1.459 9.847 8.102 1.00 82.50 128 LEU A CA 1
ATOM 1008 C C . LEU A 1 128 ? 2.792 9.173 7.724 1.00 82.50 128 LEU A C 1
ATOM 1010 O O . LEU A 1 128 ? 3.633 9.806 7.098 1.00 82.50 128 LEU A O 1
ATOM 1014 N N . ILE A 1 129 ? 2.952 7.890 8.057 1.00 84.25 129 ILE A N 1
ATOM 1015 C CA . ILE A 1 129 ? 4.116 7.074 7.687 1.00 84.25 129 ILE A CA 1
ATOM 1016 C C . ILE A 1 129 ? 4.109 6.796 6.188 1.00 84.25 129 ILE A C 1
ATOM 1018 O O . ILE A 1 129 ? 5.070 7.175 5.537 1.00 84.25 129 ILE A O 1
ATOM 1022 N N . LEU A 1 130 ? 3.004 6.302 5.614 1.00 83.00 130 LEU A N 1
ATOM 1023 C CA . LEU A 1 130 ? 2.868 6.163 4.154 1.00 83.00 130 LEU A CA 1
ATOM 1024 C C . LEU A 1 130 ? 3.103 7.493 3.415 1.00 83.00 130 LEU A C 1
ATOM 1026 O O . LEU A 1 130 ? 3.751 7.517 2.375 1.00 83.00 130 LEU A O 1
ATOM 1030 N N . TRP A 1 131 ? 2.626 8.616 3.967 1.00 85.81 131 TRP A N 1
ATOM 1031 C CA . TRP A 1 131 ? 2.915 9.951 3.432 1.00 85.81 131 TRP A CA 1
ATOM 1032 C C . TRP A 1 131 ? 4.408 10.298 3.492 1.00 85.81 131 TRP A C 1
ATOM 1034 O O . TRP A 1 131 ? 4.912 10.925 2.567 1.00 85.81 131 TRP A O 1
ATOM 1044 N N . ALA A 1 132 ? 5.123 9.904 4.547 1.00 83.25 132 ALA A N 1
ATOM 1045 C CA . ALA A 1 132 ? 6.561 10.125 4.650 1.00 83.25 132 ALA A CA 1
ATOM 1046 C C . ALA A 1 132 ? 7.346 9.187 3.711 1.00 83.25 132 ALA A C 1
ATOM 1048 O O . ALA A 1 132 ? 8.235 9.663 3.010 1.00 83.25 132 ALA A O 1
ATOM 1049 N N . GLU A 1 133 ? 6.963 7.909 3.614 1.00 83.38 133 GLU A N 1
ATOM 1050 C CA . GLU A 1 133 ? 7.520 6.938 2.659 1.00 83.38 133 GLU A CA 1
ATOM 1051 C C . GLU A 1 133 ? 7.358 7.420 1.206 1.00 83.38 133 GLU A C 1
ATOM 1053 O O . GLU A 1 133 ? 8.290 7.313 0.415 1.00 83.38 133 GLU A O 1
ATOM 1058 N N . GLU A 1 134 ? 6.209 8.014 0.861 1.00 80.81 134 GLU A N 1
ATOM 1059 C CA . GLU A 1 134 ? 5.936 8.586 -0.467 1.00 80.81 134 GLU A CA 1
ATOM 1060 C C . GLU A 1 134 ? 6.600 9.960 -0.693 1.00 80.81 134 GLU A C 1
ATOM 1062 O O . GLU A 1 134 ? 6.910 10.318 -1.831 1.00 80.81 134 GLU A O 1
ATOM 1067 N N . LYS A 1 135 ? 6.823 10.760 0.361 1.00 82.12 135 LYS A N 1
ATOM 1068 C CA . LYS A 1 135 ? 7.422 12.104 0.238 1.00 82.12 135 LYS A CA 1
ATOM 1069 C C . LYS A 1 135 ? 8.937 12.152 0.293 1.00 82.12 135 LYS A C 1
ATOM 1071 O O . LYS A 1 135 ? 9.498 13.089 -0.272 1.00 82.12 135 LYS A O 1
ATOM 1076 N N . TYR A 1 136 ? 9.563 11.208 0.981 1.00 78.81 136 TYR A N 1
ATOM 1077 C CA . TYR A 1 136 ? 10.998 11.227 1.251 1.00 78.81 136 TYR A CA 1
ATOM 1078 C C . TYR A 1 136 ? 11.690 9.933 0.822 1.00 78.81 136 TYR A C 1
ATOM 1080 O O . TYR A 1 136 ? 12.889 9.962 0.593 1.00 78.81 136 TYR A O 1
ATOM 1088 N N . GLY A 1 137 ? 10.954 8.834 0.648 1.00 69.81 137 GLY A N 1
ATOM 1089 C CA . GLY A 1 137 ? 11.513 7.501 0.438 1.00 69.81 137 GLY A CA 1
ATOM 1090 C C . GLY A 1 137 ? 11.303 6.617 1.664 1.00 69.81 137 GLY A C 1
ATOM 1091 O O . GLY A 1 137 ? 10.960 7.082 2.752 1.00 69.81 137 GLY A O 1
ATOM 1092 N N . LYS A 1 138 ? 11.474 5.305 1.500 1.00 69.62 138 LYS A N 1
ATOM 1093 C CA . LYS A 1 138 ? 11.287 4.351 2.600 1.00 69.62 138 LYS A CA 1
ATOM 1094 C C . LYS A 1 138 ? 12.443 4.431 3.603 1.00 69.62 138 LYS A C 1
ATOM 1096 O O . LYS A 1 138 ? 13.589 4.662 3.219 1.00 69.62 138 LYS A O 1
ATOM 1101 N N . ALA A 1 139 ? 12.166 4.169 4.881 1.00 56.81 139 ALA A N 1
ATOM 1102 C CA . ALA A 1 139 ? 13.228 3.809 5.822 1.00 56.81 139 ALA A CA 1
ATOM 1103 C C . ALA A 1 139 ? 13.916 2.535 5.308 1.00 56.81 139 ALA A C 1
ATOM 1105 O O . ALA A 1 139 ? 13.233 1.551 5.022 1.00 56.81 139 ALA A O 1
ATOM 1106 N N . GLY A 1 140 ? 15.240 2.571 5.150 1.00 47.59 140 GLY A N 1
ATOM 1107 C CA . GLY A 1 140 ? 15.996 1.471 4.539 1.00 47.59 140 GLY A CA 1
ATOM 1108 C C . GLY A 1 140 ? 15.955 1.406 3.004 1.00 47.59 140 GLY A C 1
ATOM 1109 O O . GLY A 1 140 ? 16.456 0.439 2.445 1.00 47.59 140 GLY A O 1
ATOM 1110 N N . ALA A 1 141 ? 15.424 2.417 2.301 1.00 46.41 141 ALA A N 1
ATOM 1111 C CA . ALA A 1 141 ? 15.531 2.502 0.834 1.00 46.41 141 ALA A CA 1
ATOM 1112 C C . ALA A 1 141 ? 16.930 2.926 0.330 1.00 46.41 141 ALA A C 1
ATOM 1114 O O . ALA A 1 141 ? 17.148 2.975 -0.877 1.00 46.41 141 ALA A O 1
ATOM 1115 N N . ILE A 1 142 ? 17.876 3.207 1.235 1.00 43.75 142 ILE A N 1
ATOM 1116 C CA . ILE A 1 142 ? 19.299 3.417 0.920 1.00 43.75 142 ILE A CA 1
ATOM 1117 C C . ILE A 1 142 ? 20.137 2.259 1.494 1.00 43.75 142 ILE A C 1
ATOM 1119 O O . ILE A 1 142 ? 21.049 2.477 2.281 1.00 43.75 142 ILE A O 1
ATOM 1123 N N . LEU A 1 143 ? 19.773 1.026 1.118 1.00 40.81 143 LEU A N 1
ATOM 1124 C CA . LEU A 1 143 ? 20.651 -0.156 1.041 1.00 40.81 143 LEU A CA 1
ATOM 1125 C C . LEU A 1 143 ? 20.122 -1.136 -0.036 1.00 40.81 143 LEU A C 1
ATOM 1127 O O . LEU A 1 143 ? 19.747 -2.268 0.254 1.00 40.81 143 LEU A O 1
ATOM 1131 N N . GLU A 1 144 ? 20.118 -0.702 -1.301 1.00 40.84 144 GLU A N 1
ATOM 1132 C CA . GLU A 1 144 ? 20.373 -1.612 -2.442 1.00 40.84 144 GLU A CA 1
ATOM 1133 C C . GLU A 1 144 ? 21.737 -1.289 -3.095 1.00 40.84 144 GLU A C 1
ATOM 1135 O O . GLU A 1 144 ? 21.948 -1.463 -4.289 1.00 40.84 144 GLU A O 1
ATOM 1140 N N . ASP A 1 145 ? 22.688 -0.846 -2.266 1.00 39.31 145 ASP A N 1
ATOM 1141 C CA . ASP A 1 145 ? 24.130 -0.938 -2.500 1.00 39.31 145 ASP A CA 1
ATOM 1142 C C . ASP A 1 145 ? 24.803 -1.364 -1.177 1.00 39.31 145 ASP A C 1
ATOM 1144 O O . ASP A 1 145 ? 24.387 -0.922 -0.107 1.00 39.31 145 ASP A O 1
ATOM 1148 N N . SER A 1 146 ? 25.818 -2.232 -1.258 1.00 43.31 146 SER A N 1
ATOM 1149 C CA . SER A 1 146 ? 26.744 -2.624 -0.174 1.00 43.31 146 SER A CA 1
ATOM 1150 C C . SER A 1 146 ? 26.191 -3.269 1.123 1.00 43.31 146 SER A C 1
ATOM 1152 O O . SER A 1 146 ? 26.074 -2.602 2.143 1.00 43.31 146 SER A O 1
ATOM 1154 N N . ALA A 1 147 ? 26.059 -4.611 1.094 1.00 47.19 147 ALA A N 1
ATOM 1155 C CA . ALA A 1 147 ? 26.546 -5.610 2.089 1.00 47.19 147 ALA A CA 1
ATOM 1156 C C . ALA A 1 147 ? 26.184 -5.509 3.605 1.00 47.19 147 ALA A C 1
ATOM 1158 O O . ALA A 1 147 ? 26.085 -4.434 4.175 1.00 47.19 147 ALA A O 1
ATOM 1159 N N . ALA A 1 148 ? 26.138 -6.577 4.420 1.00 48.12 148 ALA A N 1
ATOM 1160 C CA . ALA A 1 148 ? 26.016 -8.053 4.312 1.00 48.12 148 ALA A CA 1
ATOM 1161 C C . ALA A 1 148 ? 25.908 -8.588 5.780 1.00 48.12 148 ALA A C 1
ATOM 1163 O O . ALA A 1 148 ? 26.060 -7.801 6.712 1.00 48.12 148 ALA A O 1
ATOM 1164 N N . GLU A 1 149 ? 25.677 -9.854 6.150 1.00 49.31 149 GLU A N 1
ATOM 1165 C CA . GLU A 1 149 ? 25.462 -11.150 5.466 1.00 49.31 149 GLU A CA 1
ATOM 1166 C C . GLU A 1 149 ? 24.061 -11.681 5.921 1.00 49.31 149 GLU A C 1
ATOM 1168 O O . GLU A 1 149 ? 23.133 -10.882 5.862 1.00 49.31 149 GLU A O 1
ATOM 1173 N N . ASN A 1 150 ? 23.716 -12.882 6.440 1.00 47.44 150 ASN A N 1
ATOM 1174 C CA . ASN A 1 150 ? 24.146 -14.311 6.468 1.00 47.44 150 ASN A CA 1
ATOM 1175 C C . ASN A 1 150 ? 22.906 -15.121 6.991 1.00 47.44 150 ASN A C 1
ATOM 1177 O O . ASN A 1 150 ? 22.078 -14.505 7.671 1.00 47.44 150 ASN A O 1
ATOM 1181 N N . PRO A 1 151 ? 22.769 -16.463 6.847 1.00 53.81 151 PRO A N 1
ATOM 1182 C CA . PRO A 1 151 ? 23.525 -17.413 6.029 1.00 53.81 151 PRO A CA 1
ATOM 1183 C C . PRO A 1 151 ? 22.651 -18.253 5.061 1.00 53.81 151 PRO A C 1
ATOM 1185 O O . PRO A 1 151 ? 21.427 -18.173 5.060 1.00 53.81 151 PRO A O 1
ATOM 1188 N N . GLU A 1 152 ? 23.307 -19.113 4.275 1.00 35.91 152 GLU A N 1
ATOM 1189 C CA . GLU A 1 152 ? 22.708 -20.238 3.526 1.00 35.91 152 GLU A CA 1
ATOM 1190 C C . GLU A 1 152 ? 21.528 -19.915 2.582 1.00 35.91 152 GLU A C 1
ATOM 1192 O O . GLU A 1 152 ? 20.471 -20.553 2.589 1.00 35.91 152 GLU A O 1
ATOM 1197 N N . ASN A 1 153 ? 21.805 -19.075 1.585 1.00 34.25 153 ASN A N 1
ATOM 1198 C CA . ASN A 1 153 ? 21.583 -19.573 0.227 1.00 34.25 153 ASN A CA 1
ATOM 1199 C C . ASN A 1 153 ? 22.748 -19.247 -0.704 1.00 34.25 153 ASN A C 1
ATOM 1201 O O . ASN A 1 153 ? 23.540 -18.343 -0.434 1.00 34.25 153 ASN A O 1
ATOM 1205 N N . THR A 1 154 ? 22.903 -20.061 -1.745 1.00 34.09 154 THR A N 1
ATOM 1206 C CA . THR A 1 154 ? 24.076 -20.036 -2.620 1.00 34.09 154 THR A CA 1
ATOM 1207 C C . THR A 1 154 ? 24.181 -18.695 -3.340 1.00 34.09 154 THR A C 1
ATOM 1209 O O . THR A 1 154 ? 23.183 -18.154 -3.808 1.00 34.09 154 THR A O 1
ATOM 1212 N N . GLN A 1 155 ? 25.406 -18.195 -3.513 1.00 40.56 155 GLN A N 1
ATOM 1213 C CA . GLN A 1 155 ? 25.709 -17.105 -4.444 1.00 40.56 155 GLN A CA 1
ATOM 1214 C C . GLN A 1 155 ? 25.634 -17.612 -5.900 1.00 40.56 155 GLN A C 1
ATOM 1216 O O . GLN A 1 155 ? 26.618 -17.593 -6.646 1.00 40.56 155 GLN A O 1
ATOM 1221 N N . GLU A 1 156 ? 24.465 -18.110 -6.292 1.00 42.19 156 GLU A N 1
ATOM 1222 C CA . GLU A 1 156 ? 24.120 -18.339 -7.684 1.00 42.19 156 GLU A CA 1
ATOM 1223 C C . GLU A 1 156 ? 23.864 -16.977 -8.318 1.00 42.19 156 GLU A C 1
ATOM 1225 O O . GLU A 1 156 ? 22.923 -16.266 -7.969 1.00 42.19 156 GLU A O 1
ATOM 1230 N N . LYS A 1 157 ? 24.724 -16.600 -9.268 1.00 50.12 157 LYS A N 1
ATOM 1231 C CA . LYS A 1 157 ? 24.354 -15.567 -10.229 1.00 50.12 157 LYS A CA 1
ATOM 1232 C C . LYS A 1 157 ? 23.121 -16.088 -10.958 1.00 50.12 157 LYS A C 1
ATOM 1234 O O . LYS A 1 157 ? 23.253 -17.044 -11.722 1.00 50.12 157 LYS A O 1
ATOM 1239 N N . HIS A 1 158 ? 21.960 -15.477 -10.730 1.00 64.12 158 HIS A N 1
ATOM 1240 C CA . HIS A 1 158 ? 20.728 -15.786 -11.454 1.00 64.12 158 HIS A CA 1
ATOM 1241 C C . HIS A 1 158 ? 20.850 -15.338 -12.910 1.00 64.12 158 HIS A C 1
ATOM 1243 O O . HIS A 1 158 ? 20.336 -14.299 -13.316 1.00 64.12 158 HIS A O 1
ATOM 1249 N N . GLY A 1 159 ? 21.613 -16.110 -13.679 1.00 76.69 159 GLY A N 1
ATOM 1250 C CA . GLY A 1 159 ? 21.982 -15.779 -15.039 1.00 76.69 159 GLY A CA 1
ATOM 1251 C C . GLY A 1 159 ? 20.804 -15.834 -16.000 1.00 76.69 159 GLY A C 1
ATOM 1252 O O . GLY A 1 159 ? 19.675 -16.204 -15.659 1.00 76.69 159 GLY A O 1
ATOM 1253 N N . VAL A 1 160 ? 21.126 -15.510 -17.248 1.00 85.38 160 VAL A N 1
ATOM 1254 C CA . VAL A 1 160 ? 20.229 -15.562 -18.405 1.00 85.38 160 VAL A CA 1
ATOM 1255 C C . VAL A 1 160 ? 19.481 -16.901 -18.457 1.00 85.38 160 VAL A C 1
ATOM 1257 O O . VAL A 1 160 ? 18.262 -16.910 -18.582 1.00 85.38 160 VAL A O 1
ATOM 1260 N N . GLU A 1 161 ? 20.185 -18.021 -18.264 1.00 86.19 161 GLU A N 1
ATOM 1261 C CA . GLU A 1 161 ? 19.628 -19.381 -18.318 1.00 86.19 161 GLU A CA 1
ATOM 1262 C C . GLU A 1 161 ? 18.543 -19.633 -17.253 1.00 86.19 161 GLU A C 1
ATOM 1264 O O . GLU A 1 161 ? 17.403 -19.925 -17.610 1.00 86.19 161 GLU A O 1
ATOM 1269 N N . GLN A 1 162 ? 18.841 -19.432 -15.962 1.00 88.38 162 GLN A N 1
ATOM 1270 C CA . GLN A 1 162 ? 17.854 -19.596 -14.877 1.00 88.38 162 GLN A CA 1
ATOM 1271 C C . GLN A 1 162 ? 16.664 -18.637 -15.034 1.00 88.38 162 GLN A C 1
ATOM 1273 O O . GLN A 1 162 ? 15.518 -18.968 -14.733 1.00 88.38 162 GLN A O 1
ATOM 1278 N N . THR A 1 163 ? 16.924 -17.435 -15.543 1.00 90.19 163 THR A N 1
ATOM 1279 C CA . THR A 1 163 ? 15.890 -16.433 -15.800 1.00 90.19 163 THR A CA 1
ATOM 1280 C C . THR A 1 163 ? 14.983 -16.841 -16.969 1.00 90.19 163 THR A C 1
ATOM 1282 O O . THR A 1 163 ? 13.772 -16.626 -16.902 1.00 90.19 163 THR A O 1
ATOM 1285 N N . LEU A 1 164 ? 15.517 -17.513 -17.995 1.00 91.06 164 LEU A N 1
ATOM 1286 C CA . LEU A 1 164 ? 14.733 -18.147 -19.061 1.00 91.06 164 LEU A CA 1
ATOM 1287 C C . LEU A 1 164 ? 13.916 -19.345 -18.549 1.00 91.06 164 LEU A C 1
ATOM 1289 O O . LEU A 1 164 ? 12.758 -19.485 -18.945 1.00 91.06 164 LEU A O 1
ATOM 1293 N N . GLU A 1 165 ? 14.446 -20.159 -17.630 1.00 91.88 165 GLU A N 1
ATOM 1294 C CA . GLU A 1 165 ? 13.675 -21.234 -16.984 1.00 91.88 165 GLU A CA 1
ATOM 1295 C C . GLU A 1 165 ? 12.453 -20.689 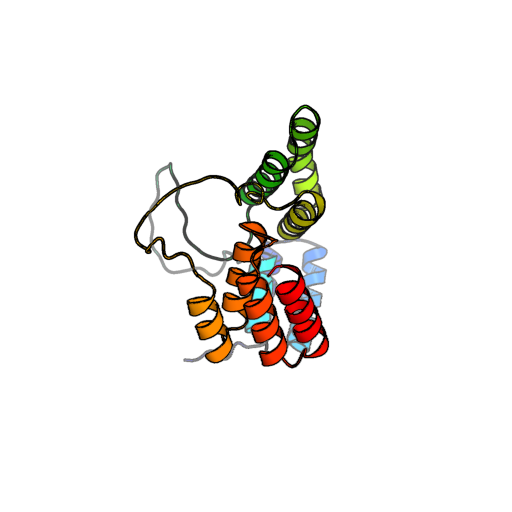-16.227 1.00 91.88 165 GLU A C 1
ATOM 1297 O O . GLU A 1 165 ? 11.353 -21.222 -16.384 1.00 91.88 165 GLU A O 1
ATOM 1302 N N . LEU A 1 166 ? 12.594 -19.580 -15.488 1.00 91.50 166 LEU A N 1
ATOM 1303 C CA . LEU A 1 166 ? 11.467 -18.900 -14.829 1.00 91.50 166 LEU A CA 1
ATOM 1304 C C . LEU A 1 166 ? 10.425 -18.382 -15.840 1.00 91.50 166 LEU A C 1
ATOM 1306 O O . LEU A 1 166 ? 9.222 -18.533 -15.623 1.00 91.50 166 LEU A O 1
ATOM 1310 N N . ILE A 1 167 ? 10.864 -17.828 -16.979 1.00 93.00 167 ILE A N 1
ATOM 1311 C CA . ILE A 1 167 ? 9.973 -17.359 -18.060 1.00 93.00 167 ILE A CA 1
ATOM 1312 C C . ILE A 1 167 ? 9.172 -18.518 -18.672 1.00 93.00 167 ILE A C 1
ATOM 1314 O O . ILE A 1 167 ? 7.985 -18.345 -18.961 1.00 93.00 167 ILE A O 1
ATOM 1318 N N . ILE A 1 168 ? 9.800 -19.685 -18.852 1.00 91.44 168 ILE A N 1
ATOM 1319 C CA . ILE A 1 168 ? 9.175 -20.909 -19.383 1.00 91.44 168 ILE A CA 1
ATOM 1320 C C . ILE A 1 168 ? 8.251 -21.560 -18.340 1.00 91.44 168 ILE A C 1
ATOM 1322 O O . ILE A 1 168 ? 7.182 -22.054 -18.693 1.00 91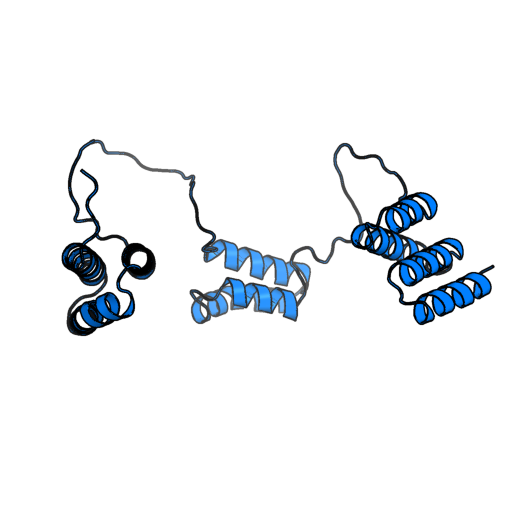.44 168 ILE A O 1
ATOM 1326 N N . GLY A 1 169 ? 8.626 -21.521 -17.058 1.00 90.06 169 GLY A N 1
ATOM 1327 C CA . GLY A 1 169 ? 7.810 -21.994 -15.935 1.00 90.06 169 GLY A CA 1
ATOM 1328 C C . GLY A 1 169 ? 6.596 -21.113 -15.612 1.00 90.06 169 GLY A C 1
ATOM 1329 O O . GLY A 1 169 ? 5.730 -21.533 -14.847 1.00 90.06 169 GLY A O 1
ATOM 1330 N N . GLY A 1 170 ? 6.509 -19.915 -16.199 1.00 88.25 170 GLY A N 1
ATOM 1331 C CA . GLY A 1 170 ? 5.426 -18.954 -15.972 1.00 88.25 170 GLY A CA 1
ATOM 1332 C C . GLY A 1 170 ? 5.634 -18.019 -14.774 1.00 88.25 170 GLY A C 1
ATOM 1333 O O . GLY A 1 170 ? 4.767 -17.187 -14.506 1.00 88.25 170 GLY A O 1
ATOM 1334 N N . ASP A 1 171 ? 6.773 -18.096 -14.074 1.00 90.88 171 ASP A N 1
ATOM 1335 C CA . ASP A 1 171 ? 7.099 -17.195 -12.961 1.00 90.88 171 ASP A CA 1
ATOM 1336 C C . ASP A 1 171 ? 7.672 -15.871 -13.486 1.00 90.88 171 ASP A C 1
ATOM 1338 O O . ASP A 1 171 ? 8.867 -15.563 -13.459 1.00 90.88 171 ASP A O 1
ATOM 1342 N N . HIS A 1 172 ? 6.765 -15.083 -14.050 1.00 91.19 172 HIS A N 1
ATOM 1343 C CA . HIS A 1 172 ? 7.068 -13.802 -14.671 1.00 91.19 172 HIS A CA 1
ATOM 1344 C C . HIS A 1 172 ? 7.507 -12.732 -13.655 1.00 91.19 172 HIS A C 1
ATOM 1346 O O . HIS A 1 172 ? 8.172 -11.769 -14.036 1.00 91.19 172 HIS A O 1
ATOM 1352 N N . GLU A 1 173 ? 7.161 -12.874 -12.375 1.00 89.00 173 GLU A N 1
ATOM 1353 C CA . GLU A 1 173 ? 7.522 -11.899 -11.340 1.00 89.00 173 GLU A CA 1
ATOM 1354 C C . GLU A 1 173 ? 8.985 -12.063 -10.905 1.00 89.00 173 GLU A C 1
ATOM 1356 O O . GLU A 1 173 ? 9.732 -11.078 -10.910 1.00 89.00 173 GLU A O 1
ATOM 1361 N N . SER A 1 174 ? 9.436 -13.296 -10.647 1.00 89.62 174 SER A N 1
ATOM 1362 C CA . SER A 1 174 ? 10.843 -13.587 -10.339 1.00 89.62 174 SER A CA 1
ATOM 1363 C C . SER A 1 174 ? 11.737 -13.368 -11.560 1.00 89.62 174 SER A C 1
ATOM 1365 O O . SER A 1 174 ? 12.784 -12.732 -11.444 1.00 89.62 174 SER A O 1
ATOM 1367 N N . ALA A 1 175 ? 11.292 -13.782 -12.754 1.00 90.88 175 ALA A N 1
ATOM 1368 C CA . ALA A 1 175 ? 12.013 -13.507 -13.997 1.00 90.88 175 ALA A CA 1
ATOM 1369 C C . ALA A 1 175 ? 12.250 -12.002 -14.212 1.00 90.88 175 ALA A C 1
ATOM 1371 O O . ALA A 1 175 ? 13.375 -11.579 -14.474 1.00 90.88 175 ALA A O 1
ATOM 1372 N N . LEU A 1 176 ? 11.213 -11.167 -14.052 1.00 91.94 176 LEU A N 1
ATOM 1373 C CA . LEU A 1 176 ? 11.353 -9.717 -14.202 1.00 91.94 176 LEU A CA 1
ATOM 1374 C C . LEU A 1 176 ? 12.253 -9.100 -13.119 1.00 91.94 176 LEU A C 1
ATOM 1376 O O . LEU A 1 176 ? 12.901 -8.087 -13.388 1.00 91.94 176 LEU A O 1
ATOM 1380 N N . LYS A 1 177 ? 12.306 -9.672 -11.908 1.00 91.75 177 LYS A N 1
ATOM 1381 C CA . LYS A 1 177 ? 13.252 -9.238 -10.871 1.00 91.75 177 LYS A CA 1
ATOM 1382 C C . LYS A 1 177 ? 14.696 -9.508 -11.308 1.00 91.75 177 LYS A C 1
ATOM 1384 O O . LYS A 1 177 ? 15.495 -8.576 -11.305 1.00 91.75 177 LYS A O 1
ATOM 1389 N N . ASN A 1 178 ? 15.003 -10.731 -11.738 1.00 90.56 178 ASN A N 1
ATOM 1390 C CA . ASN A 1 178 ? 16.352 -11.113 -12.163 1.00 90.56 178 ASN A CA 1
ATOM 1391 C C . ASN A 1 178 ? 16.816 -10.273 -13.362 1.00 90.56 178 ASN A C 1
ATOM 1393 O O . ASN A 1 178 ? 17.881 -9.667 -13.305 1.00 90.56 178 ASN A O 1
ATOM 1397 N N . LEU A 1 179 ? 15.967 -10.117 -14.386 1.00 91.50 179 LEU A N 1
ATOM 1398 C CA . LEU A 1 179 ? 16.245 -9.265 -15.550 1.00 91.50 179 LEU A CA 1
ATOM 1399 C C . LEU A 1 179 ? 16.578 -7.811 -15.175 1.00 91.50 179 LEU A C 1
ATOM 1401 O O . LEU A 1 179 ? 17.472 -7.209 -15.766 1.00 91.50 179 LEU A O 1
ATOM 1405 N N . LYS A 1 180 ? 15.875 -7.237 -14.187 1.00 91.69 180 LYS A N 1
ATOM 1406 C CA . LYS A 1 180 ? 16.154 -5.883 -13.676 1.00 91.69 180 LYS A CA 1
ATOM 1407 C C . LYS A 1 180 ? 17.484 -5.792 -12.932 1.00 91.69 180 LYS A C 1
ATOM 1409 O O . LYS A 1 180 ? 18.135 -4.755 -13.018 1.00 91.69 180 LYS A O 1
ATOM 1414 N N . GLN A 1 181 ? 17.871 -6.839 -12.207 1.00 89.62 181 GLN A N 1
ATOM 1415 C CA . GLN A 1 181 ? 19.168 -6.893 -11.537 1.00 89.62 181 GLN A CA 1
ATOM 1416 C C . GLN A 1 181 ? 20.291 -6.993 -12.578 1.00 89.62 181 GLN A C 1
ATOM 1418 O O . GLN A 1 181 ? 21.158 -6.127 -12.620 1.00 89.62 181 GLN A O 1
ATOM 1423 N N . MET A 1 182 ? 20.192 -7.956 -13.500 1.00 86.81 182 MET A N 1
ATOM 1424 C CA . MET A 1 182 ? 21.156 -8.186 -14.582 1.00 86.81 182 MET A CA 1
ATOM 1425 C C . MET A 1 182 ? 21.420 -6.922 -15.413 1.00 86.81 182 MET A C 1
ATOM 1427 O O . MET A 1 182 ? 22.572 -6.546 -15.591 1.00 86.81 182 MET A O 1
ATOM 1431 N N . ILE A 1 183 ? 20.372 -6.201 -15.838 1.00 89.38 183 ILE A N 1
ATOM 1432 C CA . ILE A 1 183 ? 20.525 -4.961 -16.626 1.00 89.38 183 ILE A CA 1
ATOM 1433 C C . ILE A 1 183 ? 21.020 -3.756 -15.804 1.00 89.38 183 ILE A C 1
ATOM 1435 O O . ILE A 1 183 ? 21.398 -2.732 -16.373 1.00 89.38 183 ILE A O 1
ATOM 1439 N N . SER A 1 184 ? 21.003 -3.857 -14.472 1.00 88.06 184 SER A N 1
ATOM 1440 C CA . SER A 1 184 ? 21.616 -2.870 -13.573 1.00 88.06 184 SER A CA 1
ATOM 1441 C C . SER A 1 184 ? 23.092 -3.190 -13.304 1.00 88.06 184 SER A C 1
ATOM 1443 O O . SER A 1 184 ? 23.879 -2.266 -13.116 1.00 88.06 184 SER A O 1
ATOM 1445 N N . GLU A 1 185 ? 23.470 -4.474 -13.322 1.00 87.44 185 GLU A N 1
ATOM 1446 C CA . GLU A 1 185 ? 24.861 -4.939 -13.249 1.00 87.44 185 GLU A CA 1
ATOM 1447 C C . GLU A 1 185 ? 25.615 -4.696 -14.572 1.00 87.44 185 GLU A C 1
ATOM 1449 O O . GLU A 1 185 ? 26.708 -4.131 -14.545 1.00 87.44 185 GLU A O 1
ATOM 1454 N N . ASP A 1 186 ? 25.027 -5.048 -15.725 1.00 84.38 186 ASP A N 1
ATOM 1455 C CA . ASP A 1 186 ? 25.530 -4.661 -17.051 1.00 84.38 186 ASP A CA 1
ATOM 1456 C C . ASP A 1 186 ? 24.383 -4.273 -18.022 1.00 84.38 186 ASP A C 1
ATOM 1458 O O . ASP A 1 186 ? 23.655 -5.134 -18.523 1.00 84.38 186 ASP A O 1
ATOM 1462 N N . PRO A 1 187 ? 24.212 -2.975 -18.352 1.00 86.62 187 PRO A N 1
ATOM 1463 C CA . PRO A 1 187 ? 23.171 -2.507 -19.272 1.00 86.62 187 PRO A CA 1
ATOM 1464 C C . PRO A 1 187 ? 23.479 -2.757 -20.766 1.00 86.62 187 PRO A C 1
ATOM 1466 O O . PRO A 1 187 ? 22.662 -2.422 -21.636 1.00 86.62 187 PRO A O 1
ATOM 1469 N N . SER A 1 188 ? 24.658 -3.298 -21.080 1.00 87.75 188 SER A N 1
ATOM 1470 C CA . SER A 1 188 ? 25.162 -3.580 -22.432 1.00 87.75 188 SER A CA 1
ATOM 1471 C C . SER A 1 188 ? 25.185 -5.076 -22.764 1.00 87.75 188 SER A C 1
ATOM 1473 O O . SER A 1 188 ? 25.498 -5.428 -23.898 1.00 87.75 188 SER A O 1
ATOM 1475 N N . ASP A 1 189 ? 24.829 -5.946 -21.819 1.00 87.75 189 ASP A N 1
ATOM 1476 C CA . ASP A 1 189 ? 24.794 -7.396 -22.008 1.00 87.75 189 ASP A CA 1
ATOM 1477 C C . ASP A 1 189 ? 23.679 -7.825 -22.984 1.00 87.75 189 ASP A C 1
ATOM 1479 O O . ASP A 1 189 ? 22.483 -7.682 -22.712 1.00 87.75 189 ASP A O 1
ATOM 1483 N N . SER A 1 190 ? 24.073 -8.332 -24.158 1.00 91.44 190 SER A N 1
ATOM 1484 C CA . SER A 1 190 ? 23.148 -8.711 -25.238 1.00 91.44 190 SER A CA 1
ATOM 1485 C C . SER A 1 190 ? 22.205 -9.848 -24.815 1.00 91.44 190 SER A C 1
ATOM 1487 O O . SER A 1 190 ? 21.003 -9.802 -25.087 1.00 91.44 190 SER A O 1
ATOM 1489 N N . ASP A 1 191 ? 22.709 -10.833 -24.071 1.00 90.69 191 ASP A N 1
ATOM 1490 C CA . ASP A 1 191 ? 21.929 -11.975 -23.594 1.00 90.69 191 ASP A CA 1
ATOM 1491 C C . ASP A 1 191 ? 20.837 -11.573 -22.581 1.00 90.69 191 ASP A C 1
ATOM 1493 O O . ASP A 1 191 ? 19.706 -12.063 -22.656 1.00 90.69 191 ASP A O 1
ATOM 1497 N N . THR A 1 192 ? 21.102 -10.595 -21.710 1.00 92.31 192 THR A N 1
ATOM 1498 C CA . THR A 1 192 ? 20.102 -9.966 -20.829 1.00 92.31 192 THR A CA 1
ATOM 1499 C C . THR A 1 192 ? 18.983 -9.295 -21.630 1.00 92.31 192 THR A C 1
ATOM 1501 O O . THR A 1 192 ? 17.801 -9.469 -21.313 1.00 92.31 192 THR A O 1
ATOM 1504 N N . TRP A 1 193 ? 19.312 -8.574 -22.708 1.00 94.00 193 TRP A N 1
ATOM 1505 C CA . TRP A 1 193 ? 18.304 -7.995 -23.607 1.00 94.00 193 TRP A CA 1
ATOM 1506 C C . TRP A 1 193 ? 17.503 -9.075 -24.365 1.00 94.00 193 TRP A C 1
ATOM 1508 O O . TRP A 1 193 ? 16.284 -8.943 -24.507 1.00 94.00 193 TRP A O 1
ATOM 1518 N N . ASN A 1 194 ? 18.127 -10.190 -24.758 1.00 93.06 194 ASN A N 1
ATOM 1519 C CA . ASN A 1 194 ? 17.437 -11.345 -25.352 1.00 93.06 194 ASN A CA 1
ATOM 1520 C C . ASN A 1 194 ? 16.493 -12.057 -24.362 1.00 93.06 194 ASN A C 1
ATOM 1522 O O . ASN A 1 194 ? 15.376 -12.443 -24.728 1.00 93.06 194 ASN A O 1
ATOM 1526 N N . ALA A 1 195 ? 16.869 -12.176 -23.087 1.00 93.38 195 ALA A N 1
ATOM 1527 C CA . ALA A 1 195 ? 15.979 -12.707 -22.056 1.00 93.38 195 ALA A CA 1
ATOM 1528 C C . ALA A 1 195 ? 14.822 -11.740 -21.729 1.00 93.38 195 ALA A C 1
ATOM 1530 O O . ALA A 1 195 ? 13.693 -12.193 -21.527 1.00 93.38 195 ALA A O 1
ATOM 1531 N N . PHE A 1 196 ? 15.030 -10.417 -21.810 1.00 94.31 196 PHE A N 1
ATOM 1532 C CA . PHE A 1 196 ? 13.929 -9.441 -21.833 1.00 94.31 196 PHE A CA 1
ATOM 1533 C C . PHE A 1 196 ? 12.994 -9.633 -23.043 1.00 94.31 196 PHE A C 1
ATOM 1535 O O . PHE A 1 196 ? 11.774 -9.534 -22.881 1.00 94.31 196 PHE A O 1
ATOM 1542 N N . SER A 1 197 ? 13.519 -9.951 -24.236 1.00 94.75 197 SER A N 1
ATOM 1543 C CA . SER A 1 197 ? 12.685 -10.283 -25.407 1.00 94.75 197 SER A CA 1
ATOM 1544 C C . SER A 1 197 ? 11.824 -11.527 -25.157 1.00 94.75 197 SER A C 1
ATOM 1546 O O . SER A 1 197 ? 10.607 -11.513 -25.374 1.00 94.75 197 SER A O 1
ATOM 1548 N N . SER A 1 198 ? 12.425 -12.578 -24.596 1.00 93.44 198 SER A N 1
ATOM 1549 C CA . SER A 1 198 ? 11.730 -13.820 -24.237 1.00 93.44 198 SER A CA 1
ATOM 1550 C C . SER A 1 198 ? 10.649 -13.591 -23.174 1.00 93.44 198 SER A C 1
ATOM 1552 O O . SER A 1 198 ? 9.519 -14.058 -23.328 1.00 93.44 198 SER A O 1
ATOM 1554 N N . TYR A 1 199 ? 10.947 -12.791 -22.144 1.00 94.88 199 TYR A N 1
ATOM 1555 C CA . TYR A 1 199 ? 9.985 -12.368 -21.126 1.00 94.88 199 TYR A CA 1
ATOM 1556 C C . TYR A 1 199 ? 8.783 -11.643 -21.743 1.00 94.88 199 TYR A C 1
ATOM 1558 O O . TYR A 1 199 ? 7.639 -12.064 -21.555 1.00 94.88 199 TYR A O 1
ATOM 1566 N N . PHE A 1 200 ? 9.028 -10.581 -22.521 1.00 95.31 200 PHE A N 1
ATOM 1567 C CA . PHE A 1 200 ? 7.952 -9.801 -23.132 1.00 95.31 200 PHE A CA 1
ATOM 1568 C C . PHE A 1 200 ? 7.149 -10.613 -24.154 1.00 95.31 200 PHE A C 1
ATOM 1570 O O . PHE A 1 200 ? 5.949 -10.379 -24.286 1.00 95.31 200 PHE A O 1
ATOM 1577 N N . SER A 1 201 ? 7.768 -11.583 -24.833 1.00 93.75 201 SER A N 1
ATOM 1578 C CA . SER A 1 201 ? 7.070 -12.520 -25.719 1.00 93.75 201 SER A CA 1
ATOM 1579 C C . SER A 1 201 ? 6.124 -13.438 -24.947 1.00 93.75 201 SER A C 1
ATOM 1581 O O . SER A 1 201 ? 4.972 -13.587 -25.352 1.00 93.75 201 SER A O 1
ATOM 1583 N N . SER A 1 202 ? 6.576 -13.994 -23.817 1.00 91.88 202 SER A N 1
ATOM 1584 C CA . SER A 1 202 ? 5.783 -14.899 -22.971 1.00 91.88 202 SER A CA 1
ATOM 1585 C C . SER A 1 202 ? 4.508 -14.221 -22.443 1.00 91.88 202 SER A C 1
ATOM 1587 O O . SER A 1 202 ? 3.418 -14.780 -22.544 1.00 91.88 202 SER A O 1
ATOM 1589 N N . ILE A 1 203 ? 4.600 -12.950 -22.024 1.00 92.44 203 ILE A N 1
ATOM 1590 C CA . ILE A 1 203 ? 3.433 -12.150 -21.597 1.00 92.44 203 ILE A CA 1
ATOM 1591 C C . ILE A 1 203 ? 2.670 -11.458 -22.749 1.00 92.44 203 ILE A C 1
ATOM 1593 O O . ILE A 1 203 ? 1.874 -10.548 -22.512 1.00 92.44 203 ILE A O 1
ATOM 1597 N N . GLY A 1 204 ? 2.903 -11.854 -24.006 1.00 91.75 204 GLY A N 1
ATOM 1598 C CA . GLY A 1 204 ? 2.160 -11.371 -25.180 1.00 91.75 204 GLY A CA 1
ATOM 1599 C C . GLY A 1 204 ? 2.462 -9.931 -25.622 1.00 91.75 204 GLY A C 1
ATOM 1600 O O . GLY A 1 204 ? 1.769 -9.388 -26.481 1.00 91.75 204 GLY A O 1
ATOM 1601 N N . LEU A 1 205 ? 3.501 -9.293 -25.078 1.00 92.12 205 LEU A N 1
ATOM 1602 C CA . LEU A 1 205 ? 3.935 -7.936 -25.426 1.00 92.12 205 LEU A CA 1
ATOM 1603 C C . LEU A 1 205 ? 4.971 -7.945 -26.563 1.00 92.12 205 LEU A C 1
ATOM 1605 O O . LEU A 1 205 ? 6.025 -7.316 -26.461 1.00 92.12 205 LEU A O 1
ATOM 1609 N N . SER A 1 206 ? 4.660 -8.614 -27.678 1.00 90.38 206 SER A N 1
ATOM 1610 C CA . SER A 1 206 ? 5.586 -8.862 -28.801 1.00 90.38 206 SER A CA 1
ATOM 1611 C C . SER A 1 206 ? 6.257 -7.601 -29.372 1.00 90.38 206 SER A C 1
ATOM 1613 O O . SER A 1 206 ? 7.394 -7.658 -29.827 1.00 90.38 206 SER A O 1
ATOM 1615 N N . GLY A 1 207 ? 5.592 -6.440 -29.314 1.00 93.75 207 GLY A N 1
ATOM 1616 C CA . GLY A 1 207 ? 6.185 -5.161 -29.731 1.00 93.75 207 GLY A CA 1
ATOM 1617 C C . GLY A 1 207 ? 7.282 -4.635 -28.794 1.00 93.75 207 GLY A C 1
ATOM 1618 O O . GLY A 1 207 ? 8.183 -3.939 -29.248 1.00 93.75 207 GLY A O 1
ATOM 1619 N N . ARG A 1 208 ? 7.240 -4.982 -27.498 1.00 92.06 208 ARG A N 1
ATOM 1620 C CA . ARG A 1 208 ? 8.353 -4.741 -26.561 1.00 92.06 208 ARG A CA 1
ATOM 1621 C C . ARG A 1 208 ? 9.434 -5.799 -26.702 1.00 92.06 208 ARG A C 1
ATOM 1623 O O . ARG A 1 208 ? 10.601 -5.447 -26.637 1.00 92.06 208 ARG A O 1
ATOM 1630 N N . ALA A 1 209 ? 9.043 -7.053 -26.937 1.00 94.44 209 ALA A N 1
ATOM 1631 C CA . ALA A 1 209 ? 9.991 -8.134 -27.170 1.00 94.44 209 ALA A CA 1
ATOM 1632 C C . ALA A 1 209 ? 10.941 -7.800 -28.325 1.00 94.44 209 ALA A C 1
ATOM 1634 O O . ALA A 1 209 ? 12.149 -7.735 -28.119 1.00 94.44 209 ALA A O 1
ATOM 1635 N N . LYS A 1 210 ? 10.385 -7.432 -29.488 1.00 94.06 210 LYS A N 1
ATOM 1636 C CA . LYS A 1 210 ? 11.197 -7.033 -30.639 1.00 94.06 210 LYS A CA 1
ATOM 1637 C C . LYS A 1 210 ? 12.101 -5.828 -30.346 1.00 94.06 210 LYS A C 1
ATOM 1639 O O . LYS A 1 210 ? 13.257 -5.836 -30.737 1.00 94.06 210 LYS A O 1
ATOM 1644 N N . ALA A 1 211 ? 11.627 -4.830 -29.600 1.00 95.19 211 ALA A N 1
ATOM 1645 C CA . ALA A 1 211 ? 12.466 -3.690 -29.221 1.00 95.19 211 ALA A CA 1
ATOM 1646 C C . ALA A 1 211 ? 13.641 -4.075 -28.293 1.00 95.19 211 ALA A C 1
ATOM 1648 O O . ALA A 1 211 ? 14.655 -3.381 -28.278 1.00 95.19 211 ALA A O 1
ATOM 1649 N N . CYS A 1 212 ? 13.521 -5.166 -27.527 1.00 92.12 212 CYS A N 1
ATOM 1650 C CA . CYS A 1 212 ? 14.621 -5.744 -26.750 1.00 92.12 212 CYS A CA 1
ATOM 1651 C C . CYS A 1 212 ? 15.550 -6.613 -27.617 1.00 92.12 212 CYS A C 1
ATOM 1653 O O . CYS A 1 212 ? 16.758 -6.547 -27.440 1.00 92.12 212 CYS A O 1
ATOM 1655 N N . GLU A 1 213 ? 15.012 -7.349 -28.590 1.00 92.94 213 GLU A N 1
ATOM 1656 C CA . GLU A 1 213 ? 15.764 -8.118 -29.598 1.00 92.94 213 GLU A CA 1
ATOM 1657 C C . GLU A 1 213 ? 16.625 -7.199 -30.488 1.00 92.94 213 GLU A C 1
ATOM 1659 O O . GLU A 1 213 ? 17.844 -7.327 -30.508 1.00 92.94 213 GLU A O 1
ATOM 1664 N N . GLU A 1 214 ? 16.031 -6.163 -31.091 1.00 94.38 214 GLU A N 1
ATOM 1665 C CA . GLU A 1 214 ? 16.737 -5.133 -31.877 1.00 94.38 214 GLU A CA 1
ATOM 1666 C C . GLU A 1 214 ? 17.798 -4.392 -31.035 1.00 94.38 214 GLU A C 1
ATOM 1668 O O . GLU A 1 214 ? 18.805 -3.905 -31.558 1.00 94.38 214 GLU A O 1
ATOM 1673 N N . LYS A 1 215 ? 17.599 -4.311 -29.710 1.00 91.81 215 LYS A N 1
ATOM 1674 C CA . LYS A 1 215 ? 18.569 -3.747 -28.763 1.00 91.81 215 LYS A CA 1
ATOM 1675 C C . LYS A 1 215 ? 19.698 -4.730 -28.427 1.00 91.81 215 LYS A C 1
ATOM 1677 O O . LYS A 1 215 ? 20.832 -4.271 -28.303 1.00 91.81 215 LYS A O 1
ATOM 1682 N N . ALA A 1 216 ? 19.417 -6.028 -28.330 1.00 91.75 216 ALA A N 1
ATOM 1683 C CA . ALA A 1 216 ? 20.408 -7.088 -28.157 1.00 91.75 216 ALA A CA 1
ATOM 1684 C C . ALA A 1 216 ? 21.316 -7.217 -29.392 1.00 91.75 216 ALA A C 1
ATOM 1686 O O . ALA A 1 216 ? 22.537 -7.200 -29.249 1.00 91.75 216 ALA A O 1
ATOM 1687 N N . GLU A 1 217 ? 20.735 -7.235 -30.599 1.00 91.31 217 GLU A N 1
ATOM 1688 C CA . GLU A 1 217 ? 21.472 -7.217 -31.876 1.00 91.31 217 GLU A CA 1
ATOM 1689 C C . GLU A 1 217 ? 22.356 -5.966 -32.023 1.00 91.31 217 GLU A C 1
ATOM 1691 O O . GLU A 1 217 ? 23.419 -6.015 -32.631 1.00 91.31 217 GLU A O 1
ATOM 1696 N N . SER A 1 218 ? 21.947 -4.836 -31.432 1.00 92.44 218 SER A N 1
ATOM 1697 C CA . SER A 1 218 ? 22.733 -3.590 -31.400 1.00 92.44 218 SER A CA 1
ATOM 1698 C C . SER A 1 218 ? 23.894 -3.601 -30.385 1.00 92.44 218 SER A C 1
ATOM 1700 O O . SER A 1 218 ? 24.525 -2.561 -30.177 1.00 92.44 218 SER A O 1
ATOM 1702 N N . LEU A 1 219 ? 24.127 -4.724 -29.700 1.00 86.62 219 LEU A N 1
ATOM 1703 C CA . LEU A 1 219 ? 25.143 -4.911 -28.655 1.00 86.62 219 LEU A CA 1
ATOM 1704 C C . LEU A 1 219 ? 26.065 -6.123 -28.916 1.00 86.62 219 LEU A C 1
ATOM 1706 O O . LEU A 1 219 ? 26.943 -6.394 -28.098 1.00 86.62 219 LEU A O 1
ATOM 1710 N N . THR A 1 220 ? 25.871 -6.833 -30.035 1.00 72.50 220 THR A N 1
ATOM 1711 C CA . THR A 1 220 ? 26.690 -7.969 -30.506 1.00 72.50 220 THR A CA 1
ATOM 1712 C C . THR A 1 220 ? 27.805 -7.521 -31.457 1.00 72.50 220 THR A C 1
ATOM 1714 O O . THR A 1 220 ? 28.903 -8.115 -31.372 1.00 72.50 220 THR A O 1
#

Foldseek 3Di:
DDPPCDLVNLLVQLLLLLVQQDDDPVSVVSSVVSVVVCVVCPVNSVVVSVVSCVVRNGRPPPDDDDDDDDDDDDDDDDDDDDPPQDLVNLLVQQLLLLVQFPDDPVSVVSNVCSNVVCVVCPSNSVVVSVVSCVVGNGRVPPPPDDDDDDDDDDPDLCDLVVLLVCLVVVVLVVSVVSLVVVCVVPVLALSSLQSQLSSCVSVVNNVRSVVSNVSSVVRD

Radius of gyration: 28.89 Å; Cα contacts (8 Å, |Δi|>4): 176; chains: 1; bounding box: 59×45×76 Å

pLDDT: mean 74.3, std 19.02, range [27.23, 95.31]

Nearest PDB structures (foldseek):
  4cgq-assembly1_A  TM=7.874E-01  e=1.810E-01  Saccharomyces cerevisiae
  5dse-assembly1_A  TM=5.776E-01  e=2.761E-01  Homo sapiens
  6q6h-assembly1_J  TM=4.904E-01  e=5.326E-01  Homo sapiens
  5dse-assembly2_C  TM=4.986E-01  e=4.212E-01  Homo sapiens
  2vgx-assembly1_B  TM=6.281E-01  e=3.822E+00  Yersinia enterocolitica